Protein AF-A0AAI9ZBT0-F1 (afdb_monomer)

Mean predicted aligned error: 19.21 Å

Structure (mmCIF, N/CA/C/O backbone):
data_AF-A0AAI9ZBT0-F1
#
_entry.id   AF-A0AAI9ZBT0-F1
#
loop_
_atom_site.group_PDB
_atom_site.id
_atom_site.type_symbol
_atom_site.label_atom_id
_atom_site.label_alt_id
_atom_site.label_comp_id
_atom_site.label_asym_id
_atom_site.label_entity_id
_atom_site.label_seq_id
_atom_site.pdbx_PDB_ins_code
_atom_site.Cartn_x
_atom_site.Cartn_y
_atom_site.Cartn_z
_atom_site.occupancy
_atom_site.B_iso_or_equiv
_atom_site.auth_seq_id
_atom_site.auth_comp_id
_atom_site.auth_as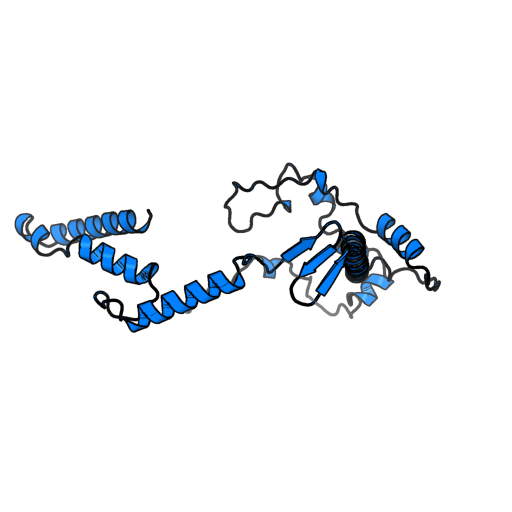ym_id
_atom_site.auth_atom_id
_atom_site.pdbx_PDB_model_num
ATOM 1 N N . MET A 1 1 ? -0.061 -2.145 30.032 1.00 55.03 1 MET A N 1
ATOM 2 C CA . MET A 1 1 ? 0.556 -2.464 31.346 1.00 55.03 1 MET A CA 1
ATOM 3 C C . MET A 1 1 ? 1.847 -1.680 31.653 1.00 55.03 1 MET A C 1
ATOM 5 O O . MET A 1 1 ? 2.414 -1.875 32.716 1.00 55.03 1 MET A O 1
ATOM 9 N N . LEU A 1 2 ? 2.314 -0.754 30.799 1.00 74.19 2 LEU A N 1
ATOM 10 C CA . LEU A 1 2 ? 3.629 -0.105 30.971 1.00 74.19 2 LEU A CA 1
ATOM 11 C C . LEU A 1 2 ? 3.653 1.030 32.022 1.00 74.19 2 LEU A C 1
ATOM 13 O O . LEU A 1 2 ? 4.670 1.270 32.667 1.00 74.19 2 LEU A O 1
ATOM 17 N N . VAL A 1 3 ? 2.521 1.715 32.219 1.00 73.88 3 VAL A N 1
ATOM 18 C CA . VAL A 1 3 ? 2.426 2.907 33.085 1.00 73.88 3 VAL A CA 1
ATOM 19 C C . VAL A 1 3 ? 2.542 2.552 34.571 1.00 73.88 3 VAL A C 1
ATOM 21 O O . VAL A 1 3 ? 3.270 3.215 35.299 1.00 73.88 3 VAL A O 1
ATOM 24 N N . VAL A 1 4 ? 1.885 1.476 35.015 1.00 78.12 4 VAL A N 1
ATOM 25 C CA . VAL A 1 4 ? 1.916 1.032 36.422 1.00 78.12 4 VAL A CA 1
ATOM 26 C C . VAL A 1 4 ? 3.323 0.592 36.828 1.00 78.12 4 VAL A C 1
ATOM 28 O O . VAL A 1 4 ? 3.804 0.973 37.891 1.00 78.12 4 VAL A O 1
ATOM 31 N N . TYR A 1 5 ? 4.009 -0.149 35.952 1.00 81.50 5 TYR A N 1
ATOM 32 C CA . TYR A 1 5 ? 5.383 -0.587 36.190 1.00 81.50 5 TYR A CA 1
ATOM 33 C C . TYR A 1 5 ? 6.348 0.600 36.306 1.00 81.50 5 TYR A C 1
ATOM 35 O O . TYR A 1 5 ? 7.118 0.678 37.259 1.00 81.50 5 TYR A O 1
ATOM 43 N N . LYS A 1 6 ? 6.252 1.570 35.386 1.00 81.31 6 LYS A N 1
ATOM 44 C CA . LYS A 1 6 ? 7.082 2.783 35.411 1.00 81.31 6 LYS A CA 1
ATOM 45 C C . LYS A 1 6 ? 6.843 3.633 36.662 1.00 81.31 6 LYS A C 1
ATOM 47 O O . LYS A 1 6 ? 7.775 4.206 37.209 1.00 81.31 6 LYS A O 1
ATOM 52 N N . VAL A 1 7 ? 5.599 3.705 37.129 1.00 82.50 7 VAL A N 1
ATOM 53 C CA . VAL A 1 7 ? 5.245 4.415 38.365 1.00 82.50 7 VAL A CA 1
ATOM 54 C C . VAL A 1 7 ? 5.822 3.718 39.598 1.00 82.50 7 VAL A C 1
ATOM 56 O O . VAL A 1 7 ? 6.346 4.382 40.490 1.00 82.50 7 VAL A O 1
ATOM 59 N N . TYR A 1 8 ? 5.761 2.387 39.640 1.00 82.38 8 TYR A N 1
ATOM 60 C CA . TYR A 1 8 ? 6.318 1.604 40.739 1.00 82.38 8 TYR A CA 1
ATOM 61 C C . TYR A 1 8 ? 7.833 1.801 40.874 1.00 82.38 8 TYR A C 1
ATOM 63 O O . TYR A 1 8 ? 8.312 2.116 41.963 1.00 82.38 8 TYR A O 1
ATOM 71 N N . THR A 1 9 ? 8.578 1.680 39.772 1.00 84.56 9 THR A N 1
ATOM 72 C CA . THR A 1 9 ? 10.040 1.850 39.783 1.00 84.56 9 THR A CA 1
ATOM 73 C C . THR A 1 9 ? 10.446 3.274 40.145 1.00 84.56 9 THR A C 1
ATOM 75 O O . THR A 1 9 ? 11.385 3.473 40.912 1.00 84.56 9 THR A O 1
ATOM 78 N N . GLN A 1 10 ? 9.706 4.272 39.662 1.00 82.12 10 GLN A N 1
ATOM 79 C CA . GLN A 1 10 ? 9.992 5.668 39.970 1.00 82.12 10 GLN A CA 1
ATOM 80 C C . GLN A 1 10 ? 9.720 6.007 41.444 1.00 82.12 10 GLN A C 1
ATOM 82 O O . GLN A 1 10 ? 10.532 6.681 42.070 1.00 82.12 10 GLN A O 1
ATOM 87 N N . ARG A 1 11 ? 8.657 5.452 42.043 1.00 82.44 11 ARG A N 1
ATOM 88 C CA . ARG A 1 11 ? 8.419 5.577 43.490 1.00 82.44 11 ARG A CA 1
ATOM 89 C C . ARG A 1 11 ? 9.522 4.905 44.305 1.00 82.44 11 ARG A C 1
ATOM 91 O O . ARG A 1 11 ? 9.951 5.471 45.300 1.00 82.44 11 ARG A O 1
ATOM 98 N N . GLN A 1 12 ? 9.989 3.721 43.902 1.00 82.00 12 GLN A N 1
ATOM 99 C CA . GLN A 1 12 ? 11.098 3.055 44.597 1.00 82.00 12 GLN A CA 1
ATOM 100 C C . GLN A 1 12 ? 12.380 3.892 44.574 1.00 82.00 12 GLN A C 1
ATOM 102 O O . GLN A 1 12 ? 13.077 3.965 45.583 1.00 82.00 12 GLN A O 1
ATOM 107 N N . TYR A 1 13 ? 12.661 4.555 43.453 1.00 83.44 13 TYR A N 1
ATOM 108 C CA . TYR A 1 13 ? 13.777 5.489 43.349 1.00 83.44 13 TYR A CA 1
ATOM 109 C C . TYR A 1 13 ? 13.608 6.696 44.284 1.00 83.44 13 TYR A C 1
ATOM 111 O O . TYR A 1 13 ? 14.545 7.058 44.993 1.00 83.44 13 TYR A O 1
ATOM 119 N N . ASP A 1 14 ? 12.411 7.283 44.331 1.00 79.38 14 ASP A N 1
ATOM 120 C CA . ASP A 1 14 ? 12.116 8.436 45.187 1.00 79.38 14 ASP A CA 1
ATOM 121 C C . ASP A 1 14 ? 12.218 8.075 46.686 1.00 79.38 14 ASP A C 1
ATOM 123 O O . ASP A 1 14 ? 12.833 8.820 47.449 1.00 79.38 14 ASP A O 1
ATOM 127 N N . VAL A 1 15 ? 11.724 6.894 47.088 1.00 79.00 15 VAL A N 1
ATOM 128 C CA . VAL A 1 15 ? 11.875 6.336 48.449 1.00 79.00 15 VAL A CA 1
ATOM 129 C C . VAL A 1 15 ? 13.348 6.147 48.806 1.00 79.00 15 VAL A C 1
ATOM 131 O O . VAL A 1 15 ? 13.796 6.618 49.850 1.00 79.00 15 VAL A O 1
ATOM 134 N N . ALA A 1 16 ? 14.125 5.508 47.926 1.00 80.00 16 ALA A N 1
ATOM 135 C CA . ALA A 1 16 ? 15.549 5.274 48.152 1.00 80.00 16 ALA A CA 1
ATOM 136 C C . ALA A 1 16 ? 16.342 6.587 48.272 1.00 80.00 16 ALA A C 1
ATOM 138 O O . ALA A 1 16 ? 17.254 6.697 49.090 1.00 80.00 16 ALA A O 1
ATOM 139 N N . ARG A 1 17 ? 15.973 7.608 47.489 1.00 78.75 17 ARG A N 1
ATOM 140 C CA . ARG A 1 17 ? 16.588 8.939 47.548 1.00 78.75 17 ARG A CA 1
ATOM 141 C C . ARG A 1 17 ? 16.252 9.670 48.847 1.00 78.75 17 ARG A C 1
ATOM 143 O O . ARG A 1 17 ? 17.116 10.354 49.384 1.00 78.75 17 ARG A O 1
ATOM 150 N N . GLN A 1 18 ? 15.022 9.535 49.339 1.00 71.88 18 GLN A N 1
ATOM 151 C CA . GLN A 1 18 ? 14.553 10.225 50.540 1.00 71.88 18 GLN A CA 1
ATOM 152 C C . GLN A 1 18 ? 15.096 9.586 51.824 1.00 71.88 18 GLN A C 1
ATOM 154 O O . GLN A 1 18 ? 15.544 10.313 52.713 1.00 71.88 18 GLN A O 1
ATOM 159 N N . ALA A 1 19 ? 15.175 8.253 51.868 1.00 69.88 19 ALA A N 1
ATOM 160 C CA . ALA A 1 19 ? 15.830 7.499 52.940 1.00 69.88 19 ALA A CA 1
ATOM 161 C C . ALA A 1 19 ? 17.330 7.828 53.077 1.00 69.88 19 ALA A C 1
ATOM 163 O O . ALA A 1 19 ? 17.879 7.789 54.171 1.00 69.88 19 ALA A O 1
ATOM 164 N N . ALA A 1 20 ? 18.000 8.228 51.989 1.00 73.25 20 ALA A N 1
ATOM 165 C CA . ALA A 1 20 ? 19.392 8.685 52.044 1.00 73.25 20 ALA A CA 1
ATOM 166 C C . ALA A 1 20 ? 19.565 10.078 52.691 1.00 73.25 20 ALA A C 1
ATOM 168 O O . ALA A 1 20 ? 20.679 10.462 53.041 1.00 73.25 20 ALA A O 1
ATOM 169 N N . THR A 1 21 ? 18.482 10.848 52.835 1.00 70.44 21 THR A N 1
ATOM 170 C CA . THR A 1 21 ? 18.492 12.234 53.341 1.00 70.44 21 THR A CA 1
ATOM 171 C C . THR A 1 21 ? 17.758 12.429 54.669 1.00 70.44 21 THR A C 1
ATOM 173 O O . THR A 1 21 ? 17.861 13.504 55.257 1.00 70.44 21 THR A O 1
ATOM 176 N N . THR A 1 22 ? 16.986 11.454 55.150 1.00 64.81 22 THR A N 1
ATOM 177 C CA . THR A 1 22 ? 16.110 11.595 56.329 1.00 64.81 22 THR A CA 1
ATOM 178 C C . THR A 1 22 ? 16.044 10.283 57.114 1.00 64.81 22 THR A C 1
ATOM 180 O O . THR A 1 2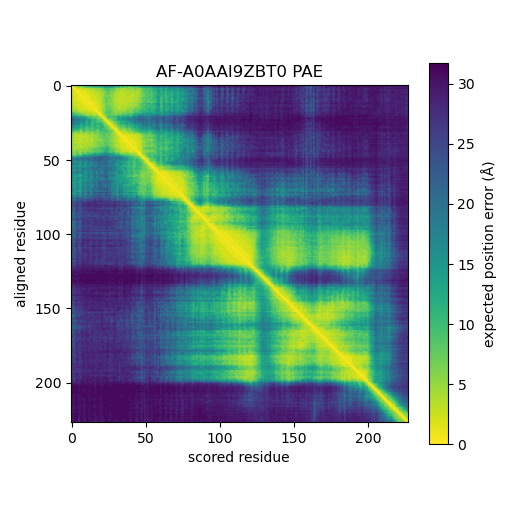2 ? 16.106 9.217 56.512 1.00 64.81 22 THR A O 1
ATOM 183 N N . ASP A 1 23 ? 15.924 10.369 58.446 1.00 62.50 23 ASP A N 1
ATOM 184 C CA . ASP A 1 23 ? 15.780 9.218 59.353 1.00 62.50 23 ASP A CA 1
ATOM 185 C C . ASP A 1 23 ? 14.576 8.337 58.962 1.00 62.50 23 ASP A C 1
ATOM 187 O O . ASP A 1 23 ? 13.505 8.854 58.619 1.00 62.50 23 ASP A O 1
ATOM 191 N N . GLU A 1 24 ? 14.771 7.013 58.985 1.00 57.62 24 GLU A N 1
ATOM 192 C CA . GLU A 1 24 ? 13.965 6.001 58.270 1.00 57.62 24 GLU A CA 1
ATOM 193 C C . GLU A 1 24 ? 12.457 6.072 58.571 1.00 57.62 24 GLU A C 1
ATOM 195 O O . GLU A 1 24 ? 11.638 5.749 57.712 1.00 57.62 24 GLU A O 1
ATOM 200 N N . GLY A 1 25 ? 12.073 6.545 59.761 1.00 56.06 25 GLY A N 1
ATOM 201 C CA . GLY A 1 25 ? 10.675 6.646 60.193 1.00 56.06 25 GLY A CA 1
ATOM 202 C C . GLY A 1 25 ? 9.886 7.832 59.624 1.00 56.06 25 GLY A C 1
ATOM 203 O O . GLY A 1 25 ? 8.662 7.784 59.627 1.00 56.06 25 GLY A O 1
ATOM 204 N N . ALA A 1 26 ? 10.550 8.882 59.126 1.00 53.72 26 ALA A N 1
ATOM 205 C CA . ALA A 1 26 ? 9.893 10.068 58.554 1.00 53.72 26 ALA A CA 1
ATOM 206 C C . ALA A 1 26 ? 9.936 10.101 57.014 1.00 53.72 26 ALA A C 1
ATOM 208 O O . ALA A 1 26 ? 9.364 10.996 56.387 1.00 53.72 26 ALA A O 1
ATOM 209 N N . ALA A 1 27 ? 10.632 9.142 56.396 1.00 55.47 27 ALA A N 1
ATOM 210 C CA . ALA A 1 27 ? 10.820 9.088 54.952 1.00 55.47 27 ALA A CA 1
ATOM 211 C C . ALA A 1 27 ? 9.542 8.673 54.203 1.00 55.47 27 ALA A C 1
ATOM 213 O O . ALA A 1 27 ? 9.295 9.193 53.118 1.00 55.47 27 ALA A O 1
ATOM 214 N N . ASP A 1 28 ? 8.713 7.800 54.783 1.00 55.78 28 ASP A N 1
ATOM 215 C CA . ASP A 1 28 ? 7.502 7.290 54.121 1.00 55.78 28 ASP A CA 1
ATOM 216 C C . ASP A 1 28 ? 6.336 8.296 54.114 1.00 55.78 28 ASP A C 1
ATOM 218 O O . ASP A 1 28 ? 5.575 8.344 53.145 1.00 55.78 28 ASP A O 1
ATOM 222 N N . ASP A 1 29 ? 6.232 9.159 55.130 1.00 59.38 29 ASP A N 1
ATOM 223 C CA . ASP A 1 29 ? 5.127 10.124 55.270 1.00 59.38 29 ASP A CA 1
ATOM 224 C C . ASP A 1 29 ? 5.248 11.335 54.326 1.00 59.38 29 ASP A C 1
ATOM 226 O O . ASP A 1 29 ? 4.262 12.016 54.039 1.00 59.38 29 ASP A O 1
ATOM 230 N N . GLY A 1 30 ? 6.452 11.610 53.813 1.00 61.66 30 GLY A N 1
ATOM 231 C CA . GLY A 1 30 ? 6.710 12.715 52.885 1.00 61.66 30 GLY A CA 1
ATOM 232 C C . GLY A 1 30 ? 6.487 12.374 51.408 1.00 61.66 30 GLY A C 1
ATOM 233 O O . GLY A 1 30 ? 6.596 13.263 50.560 1.00 61.66 30 GLY A O 1
ATOM 234 N N . ILE A 1 31 ? 6.218 11.106 51.078 1.00 65.75 31 ILE A N 1
ATOM 235 C CA . ILE A 1 31 ? 6.209 10.623 49.694 1.00 65.75 31 ILE A CA 1
ATOM 236 C C . ILE A 1 31 ? 4.787 10.612 49.137 1.00 65.75 31 ILE A C 1
ATOM 238 O O . ILE A 1 31 ? 3.857 10.039 49.704 1.00 65.75 31 ILE A O 1
ATOM 242 N N . GLU A 1 32 ? 4.631 11.229 47.966 1.00 70.06 32 GLU A N 1
ATOM 243 C CA . GLU A 1 32 ? 3.366 11.301 47.239 1.00 70.06 32 GLU A CA 1
ATOM 244 C C . GLU A 1 32 ? 2.794 9.889 46.994 1.00 70.06 32 GLU A C 1
ATOM 246 O O . GLU A 1 32 ? 3.510 8.952 46.619 1.00 70.06 32 GLU A O 1
ATOM 251 N N . SER A 1 33 ? 1.488 9.708 47.217 1.00 76.88 33 SER A N 1
ATOM 252 C CA . SER A 1 33 ? 0.875 8.382 47.104 1.00 76.88 33 SER A CA 1
ATOM 253 C C . SER A 1 33 ? 1.009 7.809 45.687 1.00 76.88 33 SER A C 1
ATOM 255 O O . SER A 1 33 ? 0.964 8.531 44.685 1.00 76.88 33 SER A O 1
ATOM 257 N N . LEU A 1 34 ? 1.108 6.476 45.589 1.00 76.12 34 LEU A N 1
ATOM 258 C CA . LEU A 1 34 ? 1.201 5.768 44.305 1.00 76.12 34 LEU A CA 1
ATOM 259 C C . LEU A 1 34 ? 0.061 6.172 43.353 1.00 76.12 34 LEU A C 1
ATOM 261 O O . LEU A 1 34 ? 0.272 6.327 42.152 1.00 76.12 34 LEU A O 1
ATOM 265 N N . PHE A 1 35 ? -1.135 6.394 43.904 1.00 76.06 35 PHE A N 1
ATOM 266 C CA . PHE A 1 35 ? -2.316 6.820 43.160 1.00 76.06 35 PHE A CA 1
ATOM 267 C C . PHE A 1 35 ? -2.107 8.155 42.434 1.00 76.06 35 PHE A C 1
ATOM 269 O O . PHE A 1 35 ? -2.469 8.281 41.265 1.00 76.06 35 PHE A O 1
ATOM 276 N N . VAL A 1 36 ? -1.474 9.132 43.085 1.00 77.00 36 VAL A N 1
ATOM 277 C CA . VAL A 1 36 ? -1.219 10.448 42.483 1.00 77.00 36 VAL A CA 1
ATOM 278 C C . VAL A 1 36 ? -0.206 10.340 41.341 1.00 77.00 36 VAL A C 1
ATOM 280 O O . VAL A 1 36 ? -0.397 10.926 40.274 1.00 77.00 36 VAL A O 1
ATOM 283 N N . TYR A 1 37 ? 0.823 9.509 41.508 1.00 79.00 37 TYR A N 1
ATOM 284 C CA . TYR A 1 37 ? 1.827 9.260 40.474 1.00 79.00 37 TYR A CA 1
ATOM 285 C C . TYR A 1 37 ? 1.233 8.566 39.235 1.00 79.00 37 TYR A C 1
ATOM 287 O O . TYR A 1 37 ? 1.530 8.961 38.102 1.00 79.00 37 TYR A O 1
ATOM 295 N N . VAL A 1 38 ? 0.363 7.566 39.441 1.00 80.00 38 VAL A N 1
ATOM 296 C CA . VAL A 1 38 ? -0.381 6.906 38.355 1.00 80.00 38 VAL A CA 1
ATOM 297 C C . VAL A 1 38 ? -1.286 7.910 37.650 1.00 80.00 38 VAL A C 1
ATOM 299 O O . VAL A 1 38 ? -1.233 8.002 36.425 1.00 80.00 38 VAL A O 1
ATOM 302 N N . ARG A 1 39 ? -2.066 8.700 38.400 1.00 76.12 39 ARG A N 1
ATOM 303 C CA . ARG A 1 39 ? -2.983 9.701 37.835 1.00 76.12 39 ARG A CA 1
ATOM 304 C C . ARG A 1 39 ? -2.237 10.705 36.956 1.00 76.12 39 ARG A C 1
ATOM 306 O O . ARG A 1 39 ? -2.625 10.899 35.808 1.00 76.12 39 ARG A O 1
ATOM 313 N N . ARG A 1 40 ? -1.107 11.239 37.430 1.00 74.81 40 ARG A N 1
ATOM 314 C CA . ARG A 1 40 ? -0.239 12.148 36.662 1.00 74.81 40 ARG A CA 1
ATOM 315 C C . ARG A 1 40 ? 0.295 11.514 35.376 1.00 74.81 40 ARG A C 1
ATOM 317 O O . ARG A 1 40 ? 0.328 12.166 34.335 1.00 74.81 40 ARG A O 1
ATOM 324 N N . MET A 1 41 ? 0.740 10.257 35.424 1.00 76.06 41 MET A N 1
ATOM 325 C CA . MET A 1 41 ? 1.277 9.577 34.238 1.00 76.06 41 MET A CA 1
ATOM 326 C C . MET A 1 41 ? 0.197 9.232 33.212 1.00 76.06 41 MET A C 1
ATOM 328 O O . MET A 1 41 ? 0.425 9.404 32.017 1.00 76.06 41 MET A O 1
ATOM 332 N N . VAL A 1 42 ? -0.977 8.784 33.661 1.00 74.81 42 VAL A N 1
ATOM 333 C CA . VAL A 1 42 ? -2.133 8.556 32.783 1.00 74.81 42 VAL A CA 1
ATOM 334 C C . VAL A 1 42 ? -2.546 9.871 32.128 1.00 74.81 42 VAL A C 1
ATOM 336 O O . VAL A 1 42 ? -2.720 9.911 30.915 1.00 74.81 42 VAL A O 1
ATOM 339 N N . GLN A 1 43 ? -2.588 10.966 32.889 1.00 68.94 43 GLN A N 1
ATOM 340 C CA . GLN A 1 43 ? -2.920 12.276 32.335 1.00 68.94 43 GLN A CA 1
ATOM 341 C C . GLN A 1 43 ? -1.904 12.762 31.297 1.00 68.94 43 GLN A C 1
ATOM 343 O O . GLN A 1 43 ? -2.283 13.268 30.247 1.00 68.94 43 GLN A O 1
ATOM 348 N N . ARG A 1 44 ? -0.607 12.559 31.557 1.00 68.12 44 ARG A N 1
ATOM 349 C CA . ARG A 1 44 ? 0.475 12.987 30.660 1.00 68.12 44 ARG A CA 1
ATOM 350 C C . ARG A 1 44 ? 0.555 12.184 29.363 1.00 68.12 44 ARG A C 1
ATOM 352 O O . ARG A 1 44 ? 0.947 12.740 28.342 1.00 68.12 44 ARG A O 1
ATOM 359 N N . PHE A 1 45 ? 0.285 10.881 29.416 1.00 67.12 45 PHE A N 1
ATOM 360 C CA . PHE A 1 45 ? 0.581 9.977 28.300 1.00 67.12 45 PHE A CA 1
ATOM 361 C C . PHE A 1 45 ? -0.651 9.347 27.650 1.00 67.12 45 PHE A C 1
ATOM 363 O O . PHE A 1 45 ? -0.544 8.886 26.518 1.00 67.12 45 PHE A O 1
ATOM 370 N N . MET A 1 46 ? -1.793 9.289 28.338 1.00 67.31 46 MET A N 1
ATOM 371 C CA . MET A 1 46 ? -2.987 8.585 27.852 1.00 67.31 46 MET A CA 1
ATOM 372 C C . MET A 1 46 ? -4.184 9.495 27.579 1.00 67.31 46 MET A C 1
ATOM 374 O O . MET A 1 46 ? -5.083 9.076 26.858 1.00 67.31 46 MET A O 1
ATOM 378 N N . THR A 1 47 ? -4.209 10.723 28.100 1.00 64.62 47 THR A N 1
ATOM 379 C CA . THR A 1 47 ? -5.292 11.685 27.837 1.00 64.62 47 THR A CA 1
ATOM 380 C C . THR A 1 47 ? -4.754 12.930 27.155 1.00 64.62 47 THR A C 1
ATOM 382 O O . THR A 1 47 ? -3.631 13.351 27.421 1.00 64.62 47 THR A O 1
ATOM 385 N N . ARG A 1 48 ? -5.560 13.555 26.296 1.00 64.00 48 ARG A N 1
ATOM 386 C CA . ARG A 1 48 ? -5.168 14.778 25.580 1.00 64.00 48 ARG A CA 1
ATOM 387 C C . ARG A 1 48 ? -5.478 16.057 26.370 1.00 64.00 48 ARG A C 1
ATOM 389 O O . ARG A 1 48 ? -5.373 17.143 25.811 1.00 64.00 48 ARG A O 1
ATOM 396 N N . THR A 1 49 ? -5.866 15.939 27.641 1.00 59.56 49 THR A N 1
ATOM 397 C CA . THR A 1 49 ? -6.254 17.059 28.505 1.00 59.56 49 THR A CA 1
ATOM 398 C C . THR A 1 49 ? -5.075 18.022 28.702 1.00 59.56 49 THR A C 1
ATOM 400 O O . THR A 1 49 ? -4.072 17.642 29.312 1.00 59.56 49 THR A O 1
ATOM 403 N N . PRO A 1 50 ? -5.148 19.271 28.207 1.00 55.75 50 PRO A N 1
ATOM 404 C CA . PRO A 1 50 ? -4.106 20.255 28.447 1.00 55.75 50 PRO A CA 1
ATOM 405 C C . PRO A 1 50 ? -4.308 20.852 29.845 1.00 55.75 50 PRO A C 1
ATOM 407 O O . PRO A 1 50 ? -5.226 21.636 30.069 1.00 55.75 50 PRO A O 1
ATOM 410 N N . GLY A 1 51 ? -3.467 20.482 30.811 1.00 60.78 51 GLY A N 1
ATOM 411 C CA . GLY A 1 51 ? -3.599 21.014 32.166 1.00 60.78 51 G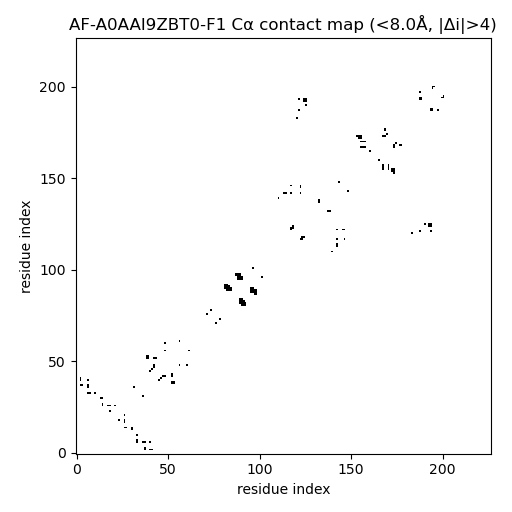LY A CA 1
ATOM 412 C C . GLY A 1 51 ? -2.504 20.596 33.142 1.00 60.78 51 GLY A C 1
ATOM 413 O O . GLY A 1 51 ? -1.646 19.767 32.841 1.00 60.78 51 GLY A O 1
ATOM 414 N N . ALA A 1 52 ? -2.542 21.209 34.329 1.00 60.50 52 ALA A N 1
ATOM 415 C CA . ALA A 1 52 ? -1.680 20.875 35.459 1.00 60.50 52 ALA A CA 1
ATOM 416 C C . ALA A 1 52 ? -1.839 19.390 35.866 1.00 60.50 52 ALA A C 1
ATOM 418 O O . ALA A 1 52 ? -2.893 18.813 35.610 1.00 60.50 52 ALA A O 1
ATOM 419 N N . PRO A 1 53 ? -0.863 18.779 36.570 1.00 57.22 53 PRO A N 1
ATOM 420 C CA . PRO A 1 53 ? -0.855 17.351 36.944 1.00 57.22 53 PRO A CA 1
ATOM 421 C C . PRO A 1 53 ? -2.054 16.831 37.760 1.00 57.22 53 PRO A C 1
ATOM 423 O O . PRO A 1 53 ? -2.087 15.651 38.091 1.00 57.22 53 PRO A O 1
ATOM 426 N N . GLN A 1 54 ? -2.966 17.722 38.153 1.00 56.84 54 GLN A N 1
ATOM 427 C CA . GLN A 1 54 ? -4.163 17.458 38.951 1.00 56.84 54 GLN A CA 1
ATOM 428 C C . GLN A 1 54 ? -5.440 17.978 38.268 1.00 56.84 54 GLN A C 1
ATOM 430 O O . GLN A 1 54 ? -6.497 18.016 38.892 1.00 56.84 54 GLN A O 1
ATOM 435 N N . ALA A 1 55 ? -5.358 18.434 37.013 1.00 63.88 55 ALA A N 1
ATOM 436 C CA . ALA A 1 55 ? -6.514 18.944 36.292 1.00 63.88 55 ALA A CA 1
ATOM 437 C C . ALA A 1 55 ? -7.505 17.801 36.051 1.00 63.88 55 ALA A C 1
ATOM 439 O O . ALA A 1 55 ? -7.145 16.735 35.548 1.00 63.88 55 ALA A O 1
ATOM 440 N N . GLU A 1 56 ? -8.752 18.007 36.452 1.00 62.81 56 GLU A N 1
ATOM 441 C CA . GLU A 1 56 ? -9.830 17.080 36.136 1.00 62.81 56 GLU A CA 1
ATOM 442 C C . GLU A 1 56 ? -10.269 17.303 34.688 1.00 62.81 56 GLU A C 1
ATOM 444 O O . GLU A 1 56 ? -10.271 18.452 34.236 1.00 62.81 56 GLU A O 1
ATOM 449 N N . PRO A 1 57 ? -10.597 16.232 33.940 1.00 63.91 57 PRO A N 1
ATOM 450 C CA . PRO A 1 57 ? -11.093 16.383 32.581 1.00 63.91 57 PRO A CA 1
ATOM 451 C C . PRO A 1 57 ? -12.319 17.285 32.620 1.00 63.91 57 PRO A C 1
ATOM 453 O O . PRO A 1 57 ? -13.268 17.040 33.373 1.00 63.91 57 PRO A O 1
ATOM 456 N N . THR A 1 58 ? -12.291 18.357 31.835 1.00 74.00 58 THR A N 1
ATOM 457 C CA . THR A 1 58 ? -13.444 19.242 31.784 1.00 74.00 58 THR A CA 1
ATOM 458 C C . THR A 1 58 ? -14.575 18.527 31.042 1.00 74.00 58 THR A C 1
ATOM 460 O O . THR A 1 58 ? -14.320 17.714 30.147 1.00 74.00 58 THR A O 1
ATOM 463 N N . PRO A 1 59 ? -15.847 18.837 31.337 1.00 73.69 59 PRO A N 1
ATOM 464 C CA . PRO A 1 59 ? -16.962 18.332 30.538 1.00 73.69 59 PRO A CA 1
ATOM 465 C C . PRO A 1 59 ? -16.802 18.635 29.038 1.00 73.69 59 PRO A C 1
ATOM 467 O O . PRO A 1 59 ? -17.258 17.862 28.200 1.00 73.69 59 PRO A O 1
ATOM 470 N N . MET A 1 60 ? -16.110 19.727 28.692 1.00 81.00 60 MET A N 1
ATOM 471 C CA . MET A 1 60 ? -15.785 20.073 27.308 1.00 81.00 60 MET A CA 1
ATOM 472 C C . MET A 1 60 ? -14.782 19.110 26.674 1.00 81.00 60 MET A C 1
ATOM 474 O O . MET A 1 60 ? -14.982 18.728 25.523 1.00 81.00 60 MET A O 1
ATOM 478 N N . ASP A 1 61 ? -13.757 18.673 27.409 1.00 75.06 61 ASP A N 1
ATOM 479 C CA . ASP A 1 61 ? -12.806 17.668 26.918 1.00 75.06 61 ASP A CA 1
ATOM 480 C C . ASP A 1 61 ? -13.532 16.359 26.602 1.00 75.06 61 ASP A C 1
ATOM 482 O O . ASP A 1 61 ? -13.374 15.809 25.514 1.00 75.06 61 ASP A O 1
ATOM 486 N N . TR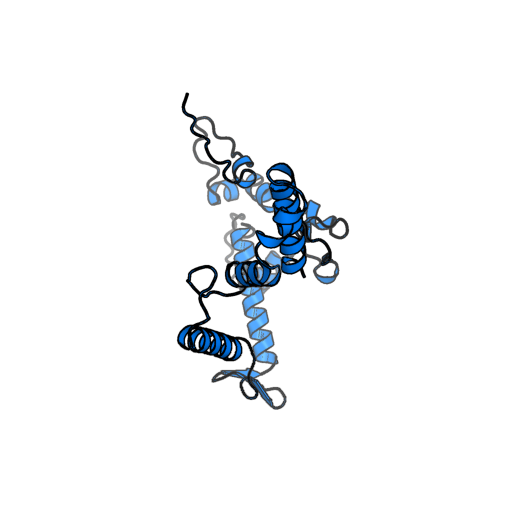P A 1 62 ? -14.430 15.925 27.493 1.00 77.31 62 TRP A N 1
ATOM 487 C CA . TRP A 1 62 ? -15.245 14.731 27.270 1.00 77.31 62 TRP A CA 1
ATOM 488 C C . TRP A 1 62 ? -16.157 14.863 26.039 1.00 77.31 62 TRP A C 1
ATOM 490 O O . TRP A 1 62 ? -16.243 13.941 25.226 1.00 77.31 62 TRP A O 1
ATOM 500 N N . ILE A 1 63 ? -16.803 16.020 25.846 1.00 83.88 63 ILE A N 1
ATOM 501 C CA . ILE A 1 63 ? -17.636 16.285 24.659 1.00 83.88 63 ILE A CA 1
ATOM 502 C C . ILE A 1 63 ? -16.794 16.236 23.374 1.00 83.88 63 ILE A C 1
ATOM 504 O O . ILE A 1 63 ? -17.221 15.647 22.377 1.00 83.88 63 ILE A O 1
ATOM 508 N N . LEU A 1 64 ? -15.601 16.836 23.377 1.00 82.25 64 LEU A N 1
ATOM 509 C CA . LEU A 1 64 ? -14.713 16.873 22.212 1.00 82.25 64 LEU A CA 1
ATOM 510 C C . LEU A 1 64 ? -14.144 15.490 21.874 1.00 82.25 64 LEU A C 1
ATOM 512 O O . LEU A 1 64 ? -14.117 15.111 20.698 1.00 82.25 64 LEU A O 1
ATOM 516 N N . GLU A 1 65 ? -13.739 14.719 22.881 1.00 80.19 65 GLU A N 1
ATOM 517 C CA . GLU A 1 65 ? -13.275 13.340 22.716 1.00 80.19 65 GLU A CA 1
ATOM 518 C C . GLU A 1 65 ? -14.394 12.447 22.173 1.00 80.19 65 GLU A C 1
ATOM 520 O O . GLU A 1 65 ? -14.202 11.762 21.167 1.00 80.19 65 GLU A O 1
ATOM 525 N N . THR A 1 66 ? -15.597 12.538 22.748 1.00 84.06 66 THR A N 1
ATOM 526 C CA . THR A 1 66 ? -16.762 11.755 22.305 1.00 84.06 66 THR A CA 1
ATOM 527 C C . THR A 1 66 ? -17.165 12.111 20.872 1.00 84.06 66 THR A C 1
ATOM 529 O O . THR A 1 66 ? -17.449 11.221 20.069 1.00 84.06 66 THR A O 1
ATOM 532 N N . ARG A 1 67 ? -17.128 13.399 20.499 1.00 87.62 67 ARG A N 1
ATOM 533 C CA . ARG A 1 67 ? -17.389 13.845 19.119 1.00 87.62 67 ARG A CA 1
ATOM 534 C C . ARG A 1 67 ? -16.357 13.290 18.142 1.00 87.62 67 ARG A C 1
ATOM 536 O O . ARG A 1 67 ? -16.724 12.824 17.065 1.00 87.62 67 ARG A O 1
ATOM 543 N N . THR A 1 68 ? -15.077 13.357 18.499 1.00 85.38 68 THR A N 1
ATOM 544 C CA . THR A 1 68 ? -13.983 12.888 17.637 1.00 85.38 68 THR A CA 1
ATOM 545 C C . THR A 1 68 ? -14.056 11.376 17.450 1.00 85.38 68 THR A C 1
ATOM 547 O O . THR A 1 68 ? -13.926 10.884 16.331 1.00 85.38 68 THR A O 1
ATOM 550 N N . TYR A 1 69 ? -14.348 10.645 18.526 1.00 85.00 69 TYR A N 1
ATOM 551 C CA . TYR A 1 69 ? -14.551 9.203 18.491 1.00 85.00 69 TYR A CA 1
ATOM 552 C C . TYR A 1 69 ? -15.772 8.810 17.647 1.00 85.00 69 TYR A C 1
ATOM 554 O O . TYR A 1 69 ? -15.667 7.948 16.776 1.00 85.00 69 TYR A O 1
ATOM 562 N N . GLY A 1 70 ? -16.908 9.493 17.821 1.00 85.19 70 GLY A N 1
ATOM 563 C CA . GLY A 1 70 ? -18.104 9.267 17.005 1.00 85.19 70 GLY A CA 1
ATOM 564 C C . GLY A 1 70 ? -17.863 9.536 15.518 1.00 85.19 70 GLY A C 1
ATOM 565 O O . GLY A 1 70 ? -18.287 8.758 14.668 1.00 85.19 70 GLY A O 1
ATOM 566 N N . MET A 1 71 ? -17.108 10.588 15.197 1.00 83.69 71 MET A N 1
ATOM 567 C CA . MET A 1 71 ? -16.710 10.900 13.824 1.00 83.69 71 MET A CA 1
ATOM 568 C C . MET A 1 71 ? -15.778 9.829 13.237 1.00 83.69 71 MET A C 1
ATOM 570 O O . MET A 1 71 ? -15.941 9.434 12.086 1.00 83.69 71 MET A O 1
ATOM 574 N N . HIS A 1 72 ? -14.831 9.319 14.027 1.00 82.19 72 HIS A N 1
ATOM 575 C CA . HIS A 1 72 ? -13.959 8.220 13.613 1.00 82.19 72 HIS A CA 1
ATOM 576 C C . HIS A 1 72 ? -14.758 6.946 13.312 1.00 82.19 72 HIS A C 1
ATOM 578 O O . HIS A 1 72 ? -14.529 6.314 12.285 1.00 82.19 72 HIS A O 1
ATOM 584 N N . ILE A 1 73 ? -15.731 6.596 14.160 1.00 80.12 73 ILE A N 1
ATOM 585 C CA . ILE A 1 73 ? -16.646 5.474 13.906 1.00 80.12 73 ILE A CA 1
ATOM 586 C C . ILE A 1 73 ? -17.435 5.710 12.616 1.00 80.12 73 ILE A C 1
ATOM 588 O O . ILE A 1 73 ? -17.505 4.819 11.780 1.00 80.12 73 ILE A O 1
ATOM 592 N N . GLN A 1 74 ? -17.994 6.904 12.416 1.00 74.38 74 GLN A N 1
ATOM 593 C CA . GLN A 1 74 ? -18.793 7.198 11.226 1.00 74.38 74 GLN A CA 1
ATOM 594 C C . GLN A 1 74 ? -17.995 7.067 9.919 1.00 74.38 74 GLN A C 1
ATOM 596 O O . GLN A 1 74 ? -18.557 6.660 8.903 1.00 74.38 74 GLN A O 1
ATOM 601 N N . TYR A 1 75 ? -16.708 7.428 9.924 1.00 74.12 75 TYR A N 1
ATOM 602 C CA . TYR A 1 75 ? -15.868 7.349 8.727 1.00 74.12 75 TYR A CA 1
ATOM 603 C C . TYR A 1 75 ? -15.235 5.976 8.501 1.00 74.12 75 TYR A C 1
ATOM 605 O O . TYR A 1 75 ? -15.091 5.579 7.347 1.00 74.12 75 TYR A O 1
ATOM 613 N N . ASN A 1 76 ? -14.860 5.265 9.567 1.00 71.94 76 ASN A N 1
ATOM 614 C CA . ASN A 1 76 ? -14.083 4.027 9.456 1.00 71.94 76 ASN A CA 1
ATOM 615 C C . ASN A 1 76 ? -14.909 2.756 9.653 1.00 71.94 76 ASN A C 1
ATOM 617 O O . ASN A 1 76 ? -14.488 1.691 9.207 1.00 71.94 76 ASN A O 1
ATOM 621 N N . THR A 1 77 ? -16.075 2.838 10.292 1.00 74.06 77 THR A N 1
ATOM 622 C CA . THR A 1 77 ? -16.971 1.690 10.406 1.00 74.06 77 THR A CA 1
ATOM 623 C C . THR A 1 77 ? -17.904 1.680 9.197 1.00 74.06 77 THR A C 1
ATOM 625 O O . THR A 1 77 ? -18.679 2.626 9.030 1.00 74.06 77 THR A O 1
ATOM 628 N N . PRO A 1 78 ? -17.875 0.638 8.345 1.00 61.56 78 PRO A N 1
ATOM 629 C CA . PRO A 1 78 ? -18.875 0.488 7.298 1.00 61.56 78 PRO A CA 1
ATOM 630 C C . PRO A 1 78 ? -20.246 0.335 7.967 1.00 61.56 78 PRO A C 1
ATOM 632 O O . PRO A 1 78 ? -20.526 -0.671 8.615 1.00 61.56 78 PRO A O 1
ATOM 635 N N . ALA A 1 79 ? -21.075 1.375 7.878 1.00 60.44 79 ALA A N 1
ATOM 636 C CA . ALA A 1 79 ? -22.435 1.339 8.394 1.00 60.44 79 ALA A CA 1
ATOM 637 C C . ALA A 1 79 ? -23.306 0.420 7.525 1.00 60.44 79 ALA A C 1
ATOM 639 O O . ALA A 1 79 ? -23.155 0.373 6.299 1.00 60.44 79 ALA A O 1
ATOM 640 N N . ASP A 1 80 ? -24.231 -0.283 8.171 1.00 50.34 80 ASP A N 1
ATOM 641 C CA . ASP A 1 80 ? -25.232 -1.110 7.505 1.00 50.34 80 ASP A CA 1
ATOM 642 C C . ASP A 1 80 ? -26.037 -0.254 6.500 1.00 50.34 80 ASP A C 1
ATOM 644 O O . ASP A 1 80 ? -26.487 0.846 6.831 1.00 50.34 80 ASP A O 1
ATOM 648 N N . GLY A 1 81 ? -26.135 -0.707 5.244 1.00 63.84 81 GLY A N 1
ATOM 649 C CA . GLY A 1 81 ? -26.777 0.026 4.138 1.00 63.84 81 GLY A CA 1
ATOM 650 C C . GLY A 1 81 ? -25.869 0.902 3.254 1.00 63.84 81 GLY A C 1
ATOM 651 O O . GLY A 1 81 ? -26.367 1.564 2.343 1.00 63.84 81 GLY A O 1
ATOM 652 N N . VAL A 1 82 ? -24.548 0.928 3.473 1.00 68.38 82 VAL A N 1
ATOM 653 C CA . VAL A 1 82 ? -23.605 1.646 2.583 1.00 68.38 82 VAL A CA 1
ATOM 654 C C . VAL A 1 82 ? -23.239 0.828 1.339 1.00 68.38 82 VAL A C 1
ATOM 656 O O . VAL A 1 82 ? -23.021 1.404 0.268 1.00 68.38 82 VAL A O 1
ATOM 659 N N . ILE A 1 83 ? -23.173 -0.495 1.492 1.00 75.25 83 ILE A N 1
ATOM 660 C CA . ILE A 1 83 ? -22.951 -1.460 0.416 1.00 75.25 83 ILE A CA 1
ATOM 661 C C . ILE A 1 83 ? -24.195 -2.342 0.368 1.00 75.25 83 ILE A C 1
ATOM 663 O O . ILE A 1 83 ? -24.404 -3.151 1.267 1.00 75.25 83 ILE A O 1
ATOM 667 N N . ASP A 1 84 ? -25.029 -2.158 -0.650 1.00 82.38 84 ASP A N 1
ATOM 668 C CA . ASP A 1 84 ? -26.163 -3.044 -0.910 1.00 82.38 84 ASP A CA 1
ATOM 669 C C . ASP A 1 84 ? -25.803 -3.981 -2.066 1.00 82.38 84 ASP A C 1
ATOM 671 O O . ASP A 1 84 ? -25.410 -3.537 -3.152 1.00 82.38 84 ASP A O 1
ATOM 675 N N . TRP A 1 85 ? -25.880 -5.281 -1.784 1.00 85.12 85 TRP A N 1
ATOM 676 C CA . TRP A 1 85 ? -25.538 -6.362 -2.695 1.00 85.12 85 TRP A CA 1
ATOM 677 C C . TRP A 1 85 ? -26.820 -7.094 -3.079 1.00 85.12 85 TRP A C 1
ATOM 679 O O . TRP A 1 85 ? -27.395 -7.841 -2.289 1.00 85.12 85 TRP A O 1
ATOM 689 N N . VAL A 1 86 ? -27.228 -6.943 -4.338 1.00 83.31 86 VAL A N 1
ATOM 690 C CA . VAL A 1 86 ? -28.385 -7.647 -4.898 1.00 83.31 86 VAL A CA 1
ATOM 691 C C . VAL A 1 86 ? -27.934 -8.503 -6.078 1.00 83.31 86 VAL A C 1
ATOM 693 O O . VAL A 1 86 ? -27.744 -8.010 -7.192 1.00 83.31 86 VAL A O 1
ATOM 696 N N . GLY A 1 87 ? -27.774 -9.807 -5.841 1.00 86.69 87 GLY A N 1
ATOM 697 C CA . GLY A 1 87 ? -27.368 -10.771 -6.868 1.00 86.69 87 GLY A CA 1
ATOM 698 C C . GLY A 1 87 ? -25.958 -10.499 -7.397 1.00 86.69 87 GLY A C 1
ATOM 699 O O . GLY A 1 87 ? -24.990 -10.763 -6.702 1.00 86.69 87 GLY A O 1
ATOM 700 N N . ASP A 1 88 ? -25.849 -9.979 -8.618 1.00 86.69 88 ASP A N 1
ATOM 701 C CA . ASP A 1 88 ? -24.579 -9.606 -9.270 1.00 86.69 88 ASP A CA 1
ATOM 702 C C . ASP A 1 88 ? -24.295 -8.089 -9.204 1.00 86.69 88 ASP A C 1
ATOM 704 O O . ASP A 1 88 ? -23.265 -7.595 -9.654 1.00 86.69 88 ASP A O 1
ATOM 708 N N . ARG A 1 89 ? -25.218 -7.300 -8.645 1.00 86.44 89 ARG A N 1
ATOM 709 C CA . ARG A 1 89 ? -25.087 -5.842 -8.584 1.00 86.44 89 ARG A CA 1
ATOM 710 C C . ARG A 1 89 ? -24.662 -5.402 -7.196 1.00 86.44 89 ARG A C 1
ATOM 712 O O . ARG A 1 89 ? -25.362 -5.657 -6.217 1.00 86.44 89 ARG A O 1
ATOM 719 N N . ILE A 1 90 ? -23.556 -4.672 -7.151 1.00 87.25 90 ILE A N 1
ATOM 720 C CA . ILE A 1 90 ? -23.050 -4.004 -5.960 1.00 87.25 90 ILE A CA 1
ATOM 721 C C . ILE A 1 90 ? -23.400 -2.525 -6.090 1.00 87.25 90 ILE A C 1
ATOM 723 O O . ILE A 1 90 ? -23.113 -1.870 -7.097 1.00 87.25 90 ILE A O 1
ATOM 727 N N . SER A 1 91 ? -24.053 -1.986 -5.069 1.00 84.56 91 SER A N 1
ATOM 728 C CA . SER A 1 91 ? -24.346 -0.565 -4.975 1.00 84.56 91 SER A CA 1
ATOM 729 C C . SER A 1 91 ? -23.612 0.043 -3.792 1.00 84.56 91 SER A C 1
ATOM 731 O O . SER A 1 91 ? -23.758 -0.391 -2.655 1.00 84.56 91 SER A O 1
ATOM 733 N N . TYR A 1 92 ? -22.796 1.054 -4.082 1.00 82.75 92 TYR A N 1
ATOM 734 C CA . TYR A 1 92 ? -22.085 1.844 -3.089 1.00 82.75 92 TYR A CA 1
ATOM 735 C C . TYR A 1 92 ? -22.450 3.314 -3.270 1.00 82.75 92 TYR A C 1
ATOM 737 O O . TYR A 1 92 ? -22.135 3.945 -4.286 1.00 82.75 92 TYR A O 1
ATOM 745 N N . ARG A 1 93 ? -23.128 3.888 -2.271 1.00 79.06 93 ARG A N 1
ATOM 746 C CA . ARG A 1 93 ? -23.649 5.267 -2.312 1.00 79.06 93 ARG A CA 1
ATOM 747 C C . ARG A 1 93 ? -24.515 5.527 -3.559 1.00 79.06 93 ARG A C 1
ATOM 749 O O . ARG A 1 93 ? -25.658 5.094 -3.629 1.00 79.06 93 ARG A O 1
ATOM 756 N N . ARG A 1 94 ? -23.992 6.283 -4.534 1.00 78.81 94 ARG A N 1
ATOM 757 C CA . ARG A 1 94 ? -24.675 6.649 -5.791 1.00 78.81 94 ARG A CA 1
ATOM 758 C C . ARG A 1 94 ? -24.199 5.831 -6.992 1.00 78.81 94 ARG A C 1
ATOM 760 O O . ARG A 1 94 ? -24.732 6.020 -8.082 1.00 78.81 94 ARG A O 1
ATOM 767 N N . VAL A 1 95 ? -23.202 4.969 -6.811 1.00 83.38 95 VAL A N 1
ATOM 768 C CA . VAL A 1 95 ? -22.611 4.165 -7.881 1.00 83.38 95 VAL A CA 1
ATOM 769 C C . VAL A 1 95 ? -23.171 2.751 -7.783 1.00 83.38 95 VAL A C 1
ATOM 771 O O . VAL A 1 95 ? -23.219 2.170 -6.701 1.00 83.38 95 VAL A O 1
ATOM 774 N N . ARG A 1 96 ? -23.624 2.212 -8.913 1.00 84.56 96 ARG A N 1
ATOM 775 C CA . ARG A 1 96 ? -24.058 0.820 -9.044 1.00 84.56 96 ARG A CA 1
ATOM 776 C C . ARG A 1 96 ? -23.251 0.188 -10.160 1.00 84.56 96 ARG A C 1
ATOM 778 O O . ARG A 1 96 ? -23.211 0.757 -11.248 1.00 84.56 96 ARG A O 1
ATOM 785 N N . PHE A 1 97 ? -22.644 -0.953 -9.891 1.00 87.50 97 PHE A N 1
ATOM 786 C CA . PHE A 1 97 ? -21.855 -1.700 -10.863 1.00 87.50 97 PHE A CA 1
ATOM 787 C C . PHE A 1 97 ? -22.104 -3.198 -10.691 1.00 87.50 97 PHE A C 1
ATOM 789 O O . PHE A 1 97 ? -22.560 -3.645 -9.635 1.00 87.50 97 PHE A O 1
ATOM 796 N N . THR A 1 98 ? -21.866 -3.968 -11.747 1.00 92.06 98 THR A N 1
ATOM 797 C CA . THR A 1 98 ? -21.852 -5.436 -11.669 1.00 92.06 98 THR A CA 1
ATOM 798 C C . THR A 1 98 ? -20.492 -5.949 -11.204 1.00 92.06 98 THR A C 1
ATOM 800 O O . THR A 1 98 ? -19.507 -5.207 -11.243 1.00 92.06 98 THR A O 1
ATOM 803 N N . MET A 1 99 ? -20.411 -7.213 -10.784 1.00 87.31 99 MET A N 1
ATOM 804 C CA . MET A 1 99 ? -19.128 -7.817 -10.411 1.00 87.31 99 MET A CA 1
ATOM 805 C C . MET A 1 99 ? -18.146 -7.857 -11.592 1.00 87.31 99 MET A C 1
ATOM 807 O O . MET A 1 99 ? -16.956 -7.588 -11.414 1.00 87.31 99 MET A O 1
ATOM 811 N N . ASP A 1 100 ? -18.653 -8.093 -12.805 1.00 91.19 100 ASP A N 1
ATOM 812 C CA . ASP A 1 100 ? -17.858 -8.038 -14.038 1.00 91.19 100 ASP A CA 1
ATOM 813 C C . ASP A 1 100 ? -17.287 -6.633 -14.268 1.00 91.19 100 ASP A C 1
ATOM 815 O O . ASP A 1 100 ? -16.090 -6.473 -14.474 1.00 91.19 100 ASP A O 1
ATOM 819 N N . GLN A 1 101 ? -18.111 -5.589 -14.121 1.00 90.56 101 GLN A N 1
ATOM 820 C CA . GLN A 1 101 ? -17.665 -4.199 -14.277 1.00 90.56 101 GLN A CA 1
ATOM 821 C C . GLN A 1 101 ? -16.638 -3.790 -13.220 1.00 90.56 101 GLN A C 1
ATOM 823 O O . GLN A 1 101 ? -15.727 -3.015 -13.514 1.00 90.56 101 GLN A O 1
ATOM 828 N N . LEU A 1 102 ? -16.775 -4.291 -11.988 1.00 88.75 102 LEU A N 1
ATOM 829 C CA . LEU A 1 102 ? -15.768 -4.082 -10.951 1.00 88.75 102 LEU A CA 1
ATOM 830 C C . LEU A 1 102 ? -14.450 -4.757 -11.336 1.00 88.75 102 LEU A C 1
ATOM 832 O O . LEU A 1 102 ? -13.395 -4.139 -11.222 1.00 88.75 102 LEU A O 1
ATOM 836 N N . SER A 1 103 ? -14.516 -6.006 -11.797 1.00 90.44 103 SER A N 1
ATOM 837 C CA . SER A 1 103 ? -13.345 -6.777 -12.224 1.00 90.44 103 SER A CA 1
ATOM 838 C C . SER A 1 103 ? -12.637 -6.095 -13.395 1.00 90.44 103 SER A C 1
ATOM 840 O O . SER A 1 103 ? -11.426 -5.896 -13.339 1.00 90.44 103 SER A O 1
ATOM 842 N N . ASP A 1 104 ? -13.387 -5.630 -14.394 1.00 91.38 104 ASP A N 1
ATOM 843 C CA . ASP A 1 104 ? -12.866 -4.875 -15.536 1.00 91.38 104 ASP A CA 1
ATOM 844 C C . ASP A 1 104 ? -12.222 -3.553 -15.107 1.00 91.38 104 ASP A C 1
ATOM 846 O O . ASP A 1 104 ? -11.129 -3.213 -15.562 1.00 91.38 104 ASP A O 1
ATOM 850 N N . MET A 1 105 ? -12.858 -2.816 -14.189 1.00 90.00 105 MET A N 1
ATOM 851 C CA . MET A 1 105 ? -12.291 -1.587 -13.634 1.00 90.00 105 MET A CA 1
ATOM 852 C C . MET A 1 105 ? -10.976 -1.865 -12.894 1.00 90.00 105 MET A C 1
ATOM 854 O O . MET A 1 105 ? -10.000 -1.142 -13.092 1.00 90.00 105 MET A O 1
ATOM 858 N N . LEU A 1 106 ? -10.925 -2.911 -12.063 1.00 90.50 106 LEU A N 1
ATOM 859 C CA . LEU A 1 106 ? -9.709 -3.313 -11.352 1.00 90.50 106 LEU A CA 1
ATOM 860 C C . LEU A 1 106 ? -8.607 -3.736 -12.326 1.00 90.50 106 LEU A C 1
ATOM 862 O O . LEU A 1 106 ? -7.462 -3.321 -12.160 1.00 90.50 106 LEU A O 1
ATOM 866 N N . HIS A 1 107 ? -8.944 -4.501 -13.365 1.00 87.56 107 HIS A N 1
ATOM 867 C CA . HIS A 1 107 ? -8.005 -4.846 -14.428 1.00 87.56 107 HIS A CA 1
ATOM 868 C C . HIS A 1 107 ? -7.477 -3.602 -15.146 1.00 87.56 107 HIS A C 1
ATOM 870 O O . HIS A 1 107 ? -6.271 -3.509 -15.358 1.00 87.56 107 HIS A O 1
ATOM 876 N N . GLY A 1 108 ? -8.332 -2.616 -15.429 1.00 89.31 108 GLY A N 1
ATOM 877 C CA . GLY A 1 108 ? -7.923 -1.337 -16.008 1.00 89.31 108 GLY A CA 1
ATOM 878 C C . GLY A 1 108 ? -6.940 -0.564 -15.124 1.00 89.31 108 GLY A C 1
ATOM 879 O O . GLY A 1 108 ? -5.908 -0.109 -15.611 1.00 89.31 108 GLY A O 1
ATOM 880 N N . VAL A 1 109 ? -7.203 -0.477 -13.816 1.00 90.75 109 VAL A N 1
ATOM 881 C CA . VAL A 1 109 ? -6.288 0.171 -12.855 1.00 90.75 109 VAL A CA 1
ATOM 882 C C . VAL A 1 109 ? -4.953 -0.572 -12.774 1.00 90.75 109 VAL A C 1
ATOM 884 O O . VAL A 1 109 ? -3.896 0.056 -12.731 1.00 90.75 109 VAL A O 1
ATOM 887 N N . VAL A 1 110 ? -4.974 -1.907 -12.774 1.00 87.44 110 VAL A N 1
ATOM 888 C CA . VAL A 1 110 ? -3.751 -2.723 -12.787 1.00 87.44 110 VAL A CA 1
ATOM 889 C C . VAL A 1 110 ? -2.964 -2.509 -14.081 1.00 87.44 110 VAL A C 1
ATOM 891 O O . VAL A 1 110 ? -1.740 -2.392 -14.029 1.00 87.44 110 VAL A O 1
ATOM 894 N N . ASP A 1 111 ? -3.639 -2.429 -15.225 1.00 82.94 111 ASP A N 1
ATOM 895 C CA . ASP A 1 111 ? -3.005 -2.181 -16.520 1.00 82.94 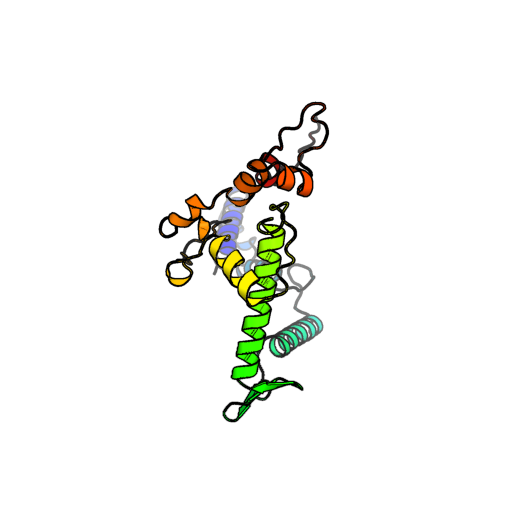111 ASP A CA 1
ATOM 896 C C . ASP A 1 111 ? -2.366 -0.779 -16.569 1.00 82.94 111 ASP A C 1
ATOM 898 O O . ASP A 1 111 ? -1.213 -0.642 -16.980 1.00 82.94 111 ASP A O 1
ATOM 902 N N . GLU A 1 112 ? -3.054 0.253 -16.071 1.00 85.00 112 GLU A N 1
ATOM 903 C CA . GLU A 1 112 ? -2.512 1.614 -15.965 1.00 85.00 112 GLU A CA 1
ATOM 904 C C . GLU A 1 112 ? -1.307 1.672 -15.015 1.00 85.00 112 GLU A C 1
ATOM 906 O O . GLU A 1 112 ? -0.260 2.226 -15.357 1.00 85.00 112 GLU A O 1
ATOM 911 N N . ALA A 1 113 ? -1.403 1.026 -13.850 1.00 86.44 113 ALA A N 1
ATOM 912 C CA . ALA A 1 113 ? -0.295 0.939 -12.906 1.00 86.44 113 ALA A CA 1
ATOM 913 C C . ALA A 1 113 ? 0.925 0.230 -13.518 1.00 86.44 113 ALA A C 1
ATOM 915 O O . ALA A 1 113 ? 2.056 0.668 -13.311 1.00 86.44 113 ALA A O 1
ATOM 916 N N . ARG A 1 114 ? 0.723 -0.834 -14.309 1.00 82.06 114 ARG A N 1
ATOM 917 C CA . ARG A 1 114 ? 1.805 -1.527 -15.030 1.00 82.06 114 ARG A CA 1
ATOM 918 C C . ARG A 1 114 ? 2.456 -0.641 -16.088 1.00 82.06 114 ARG A C 1
ATOM 920 O O . ARG A 1 114 ? 3.681 -0.648 -16.203 1.00 82.06 114 ARG A O 1
ATOM 927 N N . LEU A 1 115 ? 1.669 0.143 -16.824 1.00 80.06 115 LEU A N 1
ATOM 928 C CA . LEU A 1 115 ? 2.187 1.111 -17.794 1.00 80.06 115 LEU A CA 1
ATOM 929 C C . LEU A 1 115 ? 3.026 2.195 -17.108 1.00 80.06 115 LEU A C 1
ATOM 931 O O . LEU A 1 115 ? 4.142 2.477 -17.547 1.00 80.06 115 LEU A O 1
ATOM 935 N N . LEU A 1 116 ? 2.532 2.747 -15.997 1.00 84.06 116 LEU A N 1
ATOM 936 C CA . LEU A 1 116 ? 3.272 3.716 -15.188 1.00 84.06 116 LEU A CA 1
ATOM 937 C C . LEU A 1 116 ? 4.562 3.112 -14.625 1.00 84.06 116 LEU A C 1
ATOM 939 O O . LEU A 1 116 ? 5.621 3.730 -14.713 1.00 84.06 116 LEU A O 1
ATOM 943 N N . LEU A 1 117 ? 4.513 1.883 -14.103 1.00 82.62 117 LEU A N 1
ATOM 944 C CA . LEU A 1 117 ? 5.701 1.172 -13.628 1.00 82.62 117 LEU A CA 1
ATOM 945 C C . LEU A 1 117 ? 6.730 0.983 -14.742 1.00 82.62 117 LEU A C 1
ATOM 947 O O . LEU A 1 117 ? 7.921 1.192 -14.521 1.00 82.62 117 LEU A O 1
ATOM 951 N N . ALA A 1 118 ? 6.299 0.628 -15.947 1.00 80.25 118 ALA A N 1
ATOM 952 C CA . ALA A 1 118 ? 7.197 0.469 -17.082 1.00 80.25 118 ALA A CA 1
ATOM 953 C C . ALA A 1 118 ? 7.806 1.786 -17.564 1.00 80.25 118 ALA A C 1
ATOM 955 O O . ALA A 1 118 ? 8.983 1.819 -17.929 1.00 80.25 118 ALA A O 1
ATOM 956 N N . GLN A 1 119 ? 7.035 2.872 -17.514 1.00 80.56 119 GLN A N 1
ATOM 957 C CA . GLN A 1 119 ? 7.540 4.213 -17.774 1.00 80.56 119 GLN A CA 1
ATOM 958 C C . GLN A 1 119 ? 8.604 4.607 -16.738 1.00 80.56 119 GLN A C 1
ATOM 960 O O . GLN A 1 119 ? 9.695 5.032 -17.111 1.00 80.56 119 GLN A O 1
ATOM 965 N N . LEU A 1 120 ? 8.327 4.407 -15.446 1.00 80.81 120 LEU A N 1
ATOM 966 C CA . LEU A 1 120 ? 9.253 4.727 -14.353 1.00 80.81 120 LEU A CA 1
ATOM 967 C C . LEU A 1 120 ? 10.526 3.873 -14.388 1.00 80.81 120 LEU A C 1
ATOM 969 O O . LEU A 1 120 ? 11.616 4.360 -14.099 1.00 80.81 120 LEU A O 1
ATOM 973 N N . THR A 1 121 ? 10.406 2.606 -14.779 1.00 76.31 121 THR A N 1
ATOM 974 C CA . THR A 1 121 ? 11.542 1.682 -14.926 1.00 76.31 121 THR A CA 1
ATOM 975 C C . THR A 1 121 ? 12.246 1.807 -16.282 1.00 76.31 121 THR A C 1
ATOM 977 O O . THR A 1 121 ? 13.168 1.040 -16.575 1.00 76.31 121 THR A O 1
ATOM 980 N N . MET A 1 122 ? 11.852 2.791 -17.104 1.00 72.75 122 MET A N 1
ATOM 981 C CA . MET A 1 122 ? 12.420 3.085 -18.423 1.00 72.75 122 MET A CA 1
ATOM 982 C C . MET A 1 122 ? 12.407 1.873 -19.364 1.00 72.75 122 MET A C 1
ATOM 984 O O . MET A 1 122 ? 13.275 1.739 -20.225 1.00 72.75 122 MET A O 1
ATOM 988 N N . VAL A 1 123 ? 11.459 0.949 -19.198 1.00 69.88 123 VAL A N 1
ATOM 989 C CA . VAL A 1 123 ? 11.372 -0.295 -19.978 1.00 69.88 123 VAL A CA 1
ATOM 990 C C . VAL A 1 123 ? 11.090 0.004 -21.448 1.00 69.88 123 VAL A C 1
ATOM 992 O O . VAL A 1 123 ? 11.746 -0.573 -22.312 1.00 69.88 123 VAL A O 1
ATOM 995 N N . THR A 1 124 ? 10.200 0.964 -21.695 1.00 61.25 124 THR A N 1
ATOM 996 C CA . THR A 1 124 ? 9.643 1.332 -23.004 1.00 61.25 124 THR A CA 1
ATOM 997 C C . THR A 1 124 ? 10.416 2.435 -23.738 1.00 61.25 124 THR A C 1
ATOM 999 O O . THR A 1 124 ? 10.146 2.690 -24.903 1.00 61.25 124 THR A O 1
ATOM 1002 N N . GLY A 1 125 ? 11.384 3.096 -23.091 1.00 53.81 125 GLY A N 1
ATOM 1003 C CA . GLY A 1 125 ? 12.073 4.283 -23.630 1.00 53.81 125 GLY A CA 1
ATOM 1004 C C . GLY A 1 125 ? 13.397 4.020 -24.358 1.00 53.81 125 GLY A C 1
ATOM 1005 O O . GLY A 1 125 ? 14.184 4.945 -24.527 1.00 53.81 125 GLY A O 1
ATOM 1006 N N . GLY A 1 126 ? 13.706 2.765 -24.699 1.00 48.62 126 GLY A N 1
ATOM 1007 C CA . GLY A 1 126 ? 15.055 2.371 -25.124 1.00 48.62 126 GLY A CA 1
ATOM 1008 C C . GLY A 1 126 ? 15.262 2.069 -26.604 1.00 48.62 126 GLY A C 1
ATOM 1009 O O . GLY A 1 126 ? 16.419 2.050 -27.018 1.00 48.62 126 GLY A O 1
ATOM 1010 N N . ASP A 1 127 ? 14.202 1.836 -27.375 1.00 47.34 127 ASP A N 1
ATOM 1011 C CA . ASP A 1 127 ? 14.354 1.342 -28.741 1.00 47.34 127 ASP A CA 1
ATOM 1012 C C . ASP A 1 127 ? 14.087 2.477 -29.734 1.00 47.34 127 ASP A C 1
ATOM 1014 O O . ASP A 1 127 ? 12.986 3.015 -29.823 1.00 47.34 127 ASP A O 1
ATOM 1018 N N . GLU A 1 128 ? 15.118 2.843 -30.497 1.00 47.78 128 GLU A N 1
ATOM 1019 C CA . GLU A 1 128 ? 15.074 3.825 -31.592 1.00 47.78 128 GLU A CA 1
ATOM 1020 C C . GLU A 1 128 ? 14.259 3.343 -32.815 1.00 47.78 128 GLU A C 1
ATOM 1022 O O . GLU A 1 128 ? 14.358 3.912 -33.901 1.00 47.78 128 GLU A O 1
ATOM 1027 N N . GLN A 1 129 ? 13.414 2.321 -32.663 1.00 39.34 129 GLN A N 1
ATOM 1028 C CA . GLN A 1 129 ? 12.481 1.885 -33.693 1.00 39.34 129 GLN A CA 1
ATOM 1029 C C . GLN A 1 129 ? 11.077 2.359 -33.315 1.00 39.34 129 GLN A C 1
ATOM 1031 O O . GLN A 1 129 ? 10.366 1.739 -32.528 1.00 39.34 129 GLN A O 1
ATOM 1036 N N . GLY A 1 130 ? 10.702 3.507 -33.877 1.00 41.44 130 GLY A N 1
ATOM 1037 C CA . GLY A 1 130 ? 9.345 4.022 -33.834 1.00 41.44 130 GLY A CA 1
ATOM 1038 C C . GLY A 1 130 ? 8.382 3.104 -34.574 1.00 41.44 130 GLY A C 1
ATOM 1039 O O . GLY A 1 130 ? 8.085 3.349 -35.735 1.00 41.44 130 GLY A O 1
ATOM 1040 N N . ASP A 1 131 ? 7.858 2.107 -33.875 1.00 36.00 131 ASP A N 1
ATOM 1041 C CA . ASP A 1 131 ? 6.515 1.609 -34.126 1.00 36.00 131 ASP A CA 1
ATOM 1042 C C . ASP A 1 131 ? 5.700 1.904 -32.876 1.00 36.00 131 ASP A C 1
ATOM 1044 O O . ASP A 1 131 ? 5.861 1.300 -31.815 1.00 36.00 131 ASP A O 1
ATOM 1048 N N . ALA A 1 132 ? 4.855 2.926 -32.997 1.00 43.53 132 ALA A N 1
ATOM 1049 C CA . ALA A 1 132 ? 3.823 3.220 -32.029 1.00 43.53 132 ALA A CA 1
ATOM 1050 C C . ALA A 1 132 ? 2.937 1.976 -31.922 1.00 43.53 132 ALA A C 1
ATOM 1052 O O . ALA A 1 132 ? 2.061 1.759 -32.763 1.00 43.53 132 ALA A O 1
ATOM 1053 N N . VAL A 1 133 ? 3.200 1.153 -30.903 1.00 47.03 133 VAL A N 1
ATOM 1054 C CA . VAL A 1 133 ? 2.352 0.034 -30.496 1.00 47.03 133 VAL A CA 1
ATOM 1055 C C . VAL A 1 133 ? 1.004 0.631 -30.104 1.00 47.03 133 VAL A C 1
ATOM 1057 O O . VAL A 1 133 ? 0.762 1.029 -28.969 1.00 47.03 133 VAL A O 1
ATOM 1060 N N . SER A 1 134 ? 0.162 0.776 -31.121 1.00 48.78 134 SER A N 1
ATOM 1061 C CA . SER A 1 134 ? -1.179 1.351 -31.054 1.00 48.78 134 SER A CA 1
ATOM 1062 C C . SER A 1 134 ? -2.186 0.327 -30.517 1.00 48.78 134 SER A C 1
ATOM 1064 O O . SER A 1 134 ? -3.334 0.679 -30.267 1.00 48.78 134 SER A O 1
ATOM 1066 N N . ASP A 1 135 ? -1.738 -0.914 -30.287 1.00 51.81 135 ASP A N 1
ATOM 1067 C CA . ASP A 1 135 ? -2.509 -1.988 -29.675 1.00 51.81 135 ASP A CA 1
ATOM 1068 C C . ASP A 1 135 ? -2.058 -2.235 -28.232 1.00 51.81 135 ASP A C 1
ATOM 1070 O O . ASP A 1 135 ? -0.976 -2.758 -27.947 1.00 51.81 135 ASP A O 1
ATOM 1074 N N . SER A 1 136 ? -2.946 -1.904 -27.296 1.00 56.97 136 SER A N 1
ATOM 1075 C CA . SER A 1 136 ? -2.767 -2.113 -25.856 1.00 56.97 136 SER A CA 1
ATOM 1076 C C . SER A 1 136 ? -2.469 -3.572 -25.485 1.00 56.97 136 SER A C 1
ATOM 1078 O O . SER A 1 136 ? -1.798 -3.823 -24.488 1.00 56.97 136 SER A O 1
ATOM 1080 N N . SER A 1 137 ? -2.907 -4.550 -26.282 1.00 60.50 137 SER A N 1
ATOM 1081 C CA . SER A 1 137 ? -2.641 -5.980 -26.061 1.00 60.50 137 SER A CA 1
ATOM 1082 C C . SER A 1 137 ? -1.186 -6.373 -26.340 1.00 60.50 137 SER A C 1
ATOM 1084 O O . SER A 1 137 ? -0.597 -7.141 -25.580 1.00 60.50 137 SER A O 1
ATOM 1086 N N . GLN A 1 138 ? -0.575 -5.819 -27.387 1.00 58.06 138 GLN A N 1
ATOM 1087 C CA . GLN A 1 138 ? 0.820 -6.089 -27.733 1.00 58.06 138 GLN A CA 1
ATOM 1088 C C . GLN A 1 138 ? 1.768 -5.323 -26.799 1.00 58.06 138 GLN A C 1
ATOM 1090 O O . GLN A 1 138 ? 2.792 -5.865 -26.383 1.00 58.06 138 GLN A O 1
ATOM 1095 N N . ALA A 1 139 ? 1.351 -4.128 -26.359 1.00 57.59 139 ALA A N 1
ATOM 1096 C CA . ALA A 1 139 ? 2.004 -3.400 -25.276 1.00 57.59 139 ALA A CA 1
ATOM 1097 C C . ALA A 1 139 ? 2.016 -4.217 -23.968 1.00 57.59 139 ALA A C 1
ATOM 1099 O O . ALA A 1 139 ? 3.032 -4.283 -23.285 1.00 57.59 139 ALA A O 1
ATOM 1100 N N . ARG A 1 140 ? 0.923 -4.918 -23.630 1.00 59.25 140 ARG A N 1
ATOM 1101 C CA . ARG A 1 140 ? 0.874 -5.813 -22.455 1.00 59.25 140 ARG A CA 1
ATOM 1102 C C . ARG A 1 140 ? 1.855 -6.980 -22.557 1.00 59.25 140 ARG A C 1
ATOM 1104 O O . ARG A 1 140 ? 2.530 -7.275 -21.576 1.00 59.25 140 ARG A O 1
ATOM 1111 N N . SER A 1 141 ? 1.974 -7.607 -23.728 1.00 62.44 141 SER A N 1
ATOM 1112 C CA . SER A 1 141 ? 2.914 -8.720 -23.927 1.00 62.44 141 SER A CA 1
ATOM 1113 C C . SER A 1 141 ? 4.371 -8.277 -23.775 1.00 62.44 141 SER A C 1
ATOM 1115 O O . SER A 1 141 ? 5.148 -8.963 -23.115 1.00 62.44 141 SER A O 1
ATOM 1117 N N . CYS A 1 142 ? 4.747 -7.115 -24.324 1.00 60.59 142 CYS A N 1
ATOM 1118 C CA . CYS A 1 142 ? 6.118 -6.619 -24.187 1.00 60.59 142 CYS A CA 1
ATOM 1119 C C . CYS A 1 142 ? 6.433 -6.149 -22.755 1.00 60.59 142 CYS A C 1
ATOM 1121 O O . CYS A 1 142 ? 7.567 -6.284 -22.298 1.00 60.59 142 CYS A O 1
ATOM 1123 N N . LEU A 1 143 ? 5.431 -5.671 -22.007 1.00 66.00 143 LEU A N 1
ATOM 1124 C CA . LEU A 1 143 ? 5.551 -5.350 -20.580 1.00 66.00 143 LEU A CA 1
ATOM 1125 C C . LEU A 1 143 ? 5.789 -6.600 -19.723 1.00 66.00 143 LEU A C 1
ATOM 1127 O O . LEU A 1 143 ? 6.670 -6.585 -18.862 1.00 66.00 143 LEU A O 1
ATOM 1131 N N . ASP A 1 144 ? 5.043 -7.678 -19.978 1.00 66.00 144 ASP A N 1
ATOM 1132 C CA . ASP A 1 144 ? 5.154 -8.949 -19.248 1.00 66.00 144 ASP A CA 1
ATOM 1133 C C . ASP A 1 144 ? 6.478 -9.689 -19.518 1.00 66.00 144 ASP A C 1
ATOM 1135 O O . ASP A 1 144 ? 6.915 -10.496 -18.691 1.00 66.00 144 ASP A O 1
ATOM 1139 N N . GLU A 1 145 ? 7.114 -9.438 -20.664 1.00 67.25 145 GLU A N 1
ATOM 1140 C CA . GLU A 1 145 ? 8.455 -9.945 -20.985 1.00 67.25 145 GLU A CA 1
ATOM 1141 C C . GLU A 1 145 ? 9.568 -9.076 -20.392 1.00 67.25 145 GLU A C 1
ATOM 1143 O O . GLU A 1 145 ? 10.635 -9.578 -20.036 1.00 67.25 145 GLU A O 1
ATOM 1148 N N . ALA A 1 146 ? 9.338 -7.768 -20.276 1.00 71.44 146 ALA A N 1
ATOM 1149 C CA . ALA A 1 146 ? 10.389 -6.825 -19.927 1.00 71.44 146 ALA A CA 1
ATOM 1150 C C . ALA A 1 146 ? 10.451 -6.453 -18.437 1.00 71.44 146 ALA A C 1
ATOM 1152 O O . ALA A 1 146 ? 11.492 -5.943 -17.999 1.00 71.44 146 ALA A O 1
ATOM 1153 N N . LEU A 1 147 ? 9.384 -6.683 -17.665 1.00 77.19 147 LEU A N 1
ATOM 1154 C CA . LEU A 1 147 ? 9.372 -6.555 -16.206 1.00 77.19 147 LEU A CA 1
ATOM 1155 C C . LEU A 1 147 ? 9.681 -7.906 -15.540 1.00 77.19 147 LEU A C 1
ATOM 1157 O O . LEU A 1 147 ? 9.196 -8.945 -15.991 1.00 77.19 147 LEU A O 1
ATOM 1161 N N . PRO A 1 148 ? 10.462 -7.921 -14.444 1.00 77.31 148 PRO A N 1
ATOM 1162 C CA . PRO A 1 148 ? 10.703 -9.148 -13.701 1.00 77.31 148 PRO A CA 1
ATOM 1163 C C . PRO A 1 148 ? 9.384 -9.662 -13.116 1.00 77.31 148 PRO A C 1
ATOM 1165 O O . PRO A 1 148 ? 8.612 -8.912 -12.513 1.00 77.31 148 PRO A O 1
ATOM 1168 N N . ARG A 1 149 ? 9.119 -10.958 -13.290 1.00 77.31 149 ARG A N 1
ATOM 1169 C CA . ARG A 1 149 ? 7.919 -11.591 -12.741 1.00 77.31 149 ARG A CA 1
ATOM 1170 C C . ARG A 1 149 ? 8.074 -11.752 -11.235 1.00 77.31 149 ARG A C 1
ATOM 1172 O O . ARG A 1 149 ? 8.957 -12.459 -10.765 1.00 77.31 149 ARG A O 1
ATOM 1179 N N . ILE A 1 150 ? 7.190 -11.101 -10.490 1.00 81.94 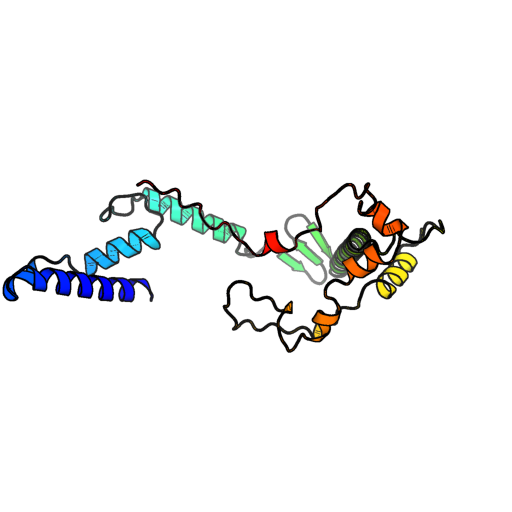150 ILE A N 1
ATOM 1180 C CA . ILE A 1 150 ? 7.110 -11.229 -9.035 1.00 81.94 150 ILE A CA 1
ATOM 1181 C C . ILE A 1 150 ? 6.210 -12.426 -8.730 1.00 81.94 150 ILE A C 1
ATOM 1183 O O . ILE A 1 150 ? 5.031 -12.441 -9.094 1.00 81.94 150 ILE A O 1
ATOM 1187 N N . HIS A 1 151 ? 6.757 -13.438 -8.059 1.00 82.69 151 HIS A N 1
ATOM 1188 C CA . HIS A 1 151 ? 5.997 -14.601 -7.607 1.00 82.69 151 HIS A CA 1
ATOM 1189 C C . HIS A 1 151 ? 5.211 -14.268 -6.332 1.00 82.69 151 HIS A C 1
ATOM 1191 O O . HIS A 1 151 ? 5.532 -14.750 -5.250 1.00 82.69 151 HIS A O 1
ATOM 1197 N N . TRP A 1 152 ? 4.156 -13.459 -6.471 1.00 83.81 152 TRP A N 1
ATOM 1198 C CA . TRP A 1 152 ? 3.290 -13.033 -5.362 1.00 83.81 152 TRP A CA 1
ATOM 1199 C C . TRP A 1 152 ? 2.812 -14.160 -4.431 1.00 83.81 152 TRP A C 1
ATOM 1201 O O . TRP A 1 152 ? 2.793 -13.929 -3.231 1.00 83.81 152 TRP A O 1
ATOM 1211 N N . PRO A 1 153 ? 2.467 -15.377 -4.903 1.00 85.38 153 PRO A N 1
ATOM 1212 C CA . PRO A 1 153 ? 2.019 -16.446 -4.003 1.00 85.38 153 PRO A CA 1
ATOM 1213 C C . PRO A 1 153 ? 3.124 -17.020 -3.110 1.00 85.38 153 PRO A C 1
ATOM 1215 O O . PRO A 1 153 ? 2.821 -17.699 -2.139 1.00 85.38 153 PRO A O 1
ATOM 1218 N N . SER A 1 154 ? 4.388 -16.805 -3.477 1.00 85.50 154 SER A N 1
ATOM 1219 C CA . SER A 1 154 ? 5.554 -17.316 -2.753 1.00 85.50 154 SER A CA 1
ATOM 1220 C C . SER A 1 154 ? 6.134 -16.288 -1.783 1.00 85.50 154 SER A C 1
ATOM 1222 O O . SER A 1 154 ? 7.139 -16.583 -1.141 1.00 85.50 154 SER A O 1
ATOM 1224 N N . ILE A 1 155 ? 5.571 -15.076 -1.731 1.00 88.38 155 ILE A N 1
ATOM 1225 C CA . ILE A 1 155 ? 6.061 -14.031 -0.841 1.00 88.38 155 ILE A CA 1
ATOM 1226 C C . ILE A 1 155 ? 5.554 -14.306 0.573 1.00 88.38 155 ILE A C 1
ATOM 1228 O O . ILE A 1 155 ? 4.353 -14.468 0.794 1.00 88.38 155 ILE A O 1
ATOM 1232 N N . GLU A 1 156 ? 6.474 -14.378 1.522 1.00 85.38 156 GLU A N 1
ATOM 1233 C CA . GLU A 1 156 ? 6.153 -14.549 2.938 1.00 85.38 156 GLU A CA 1
ATOM 1234 C C . GLU A 1 156 ? 6.542 -13.287 3.715 1.00 85.38 156 GLU A C 1
ATOM 1236 O O . GLU A 1 156 ? 7.441 -12.557 3.306 1.00 85.38 156 GLU A O 1
ATOM 1241 N N . ASP A 1 157 ? 5.835 -12.996 4.804 1.00 86.62 157 ASP A N 1
ATOM 1242 C CA . ASP A 1 157 ? 6.139 -11.872 5.694 1.00 86.62 157 ASP A CA 1
ATOM 1243 C C . ASP A 1 157 ? 6.174 -12.369 7.141 1.00 86.62 157 ASP A C 1
ATOM 1245 O O . ASP A 1 157 ? 5.225 -13.017 7.609 1.00 86.62 157 ASP A O 1
ATOM 1249 N N . ASP A 1 158 ? 7.261 -12.073 7.855 1.00 85.81 158 ASP A N 1
ATOM 1250 C CA . ASP A 1 158 ? 7.373 -12.366 9.279 1.00 85.81 158 ASP A CA 1
ATOM 1251 C C . ASP A 1 158 ? 6.763 -11.227 10.101 1.00 85.81 158 ASP A C 1
ATOM 1253 O O . ASP A 1 158 ? 7.432 -10.316 10.587 1.00 85.81 158 ASP A O 1
ATOM 1257 N N . HIS A 1 159 ? 5.450 -11.317 10.297 1.00 80.31 159 HIS A N 1
ATOM 1258 C CA . HIS A 1 159 ? 4.675 -10.369 11.096 1.00 80.31 159 HIS A CA 1
ATOM 1259 C C . HIS A 1 159 ? 5.043 -10.355 12.593 1.00 80.31 159 HIS A C 1
ATOM 1261 O O . HIS A 1 159 ? 4.489 -9.546 13.342 1.00 80.31 159 HIS A O 1
ATOM 1267 N N . SER A 1 160 ? 5.912 -11.261 13.058 1.00 82.62 160 SER A N 1
ATOM 1268 C CA . SER A 1 160 ? 6.396 -11.270 14.441 1.00 82.62 160 SER A CA 1
ATOM 1269 C C . SER A 1 160 ? 7.632 -10.387 14.645 1.00 82.62 160 SER A C 1
ATOM 1271 O O . SER A 1 160 ? 7.920 -9.978 15.776 1.00 82.62 160 SER A O 1
ATOM 1273 N N . GLU A 1 161 ? 8.328 -10.028 13.563 1.00 82.81 161 GLU A N 1
ATOM 1274 C CA . GLU A 1 161 ? 9.521 -9.193 13.613 1.00 82.81 161 GLU A CA 1
ATOM 1275 C C . GLU A 1 161 ? 9.142 -7.724 13.853 1.00 82.81 161 GLU A C 1
ATOM 1277 O O . GLU A 1 161 ? 8.463 -7.078 13.057 1.00 82.81 161 GLU A O 1
ATOM 1282 N N . THR A 1 162 ? 9.583 -7.182 14.990 1.00 80.56 162 THR A N 1
ATOM 1283 C CA . THR A 1 162 ? 9.232 -5.817 15.437 1.00 80.56 162 THR A CA 1
ATOM 1284 C C . THR A 1 162 ? 10.408 -4.847 15.290 1.00 80.56 162 THR A C 1
ATOM 1286 O O . THR A 1 162 ? 10.346 -3.701 15.738 1.00 80.56 162 THR A O 1
ATOM 1289 N N . ARG A 1 163 ? 11.516 -5.280 14.678 1.00 86.19 163 ARG A N 1
ATOM 1290 C CA . ARG A 1 163 ? 12.673 -4.415 14.448 1.00 86.19 163 ARG A CA 1
ATOM 1291 C C . ARG A 1 163 ? 12.293 -3.192 13.608 1.00 86.19 163 ARG A C 1
ATOM 1293 O O . ARG A 1 163 ? 11.716 -3.305 12.528 1.00 86.19 163 ARG A O 1
ATOM 1300 N N . GLU A 1 164 ? 12.690 -2.014 14.080 1.00 81.06 164 GLU A N 1
ATOM 1301 C CA . GLU A 1 164 ? 12.533 -0.765 13.335 1.00 81.06 164 GLU A CA 1
ATOM 1302 C C . GLU A 1 164 ? 13.253 -0.864 11.978 1.00 81.06 164 GLU A C 1
ATOM 1304 O O . GLU A 1 164 ? 14.435 -1.204 11.908 1.00 81.06 164 GLU A O 1
ATOM 1309 N N . GLY A 1 165 ? 12.524 -0.609 10.888 1.00 81.94 165 GLY A N 1
ATOM 1310 C CA . GLY A 1 165 ? 13.042 -0.737 9.521 1.00 81.94 165 GLY A CA 1
ATOM 1311 C C . GLY A 1 165 ? 13.032 -2.159 8.950 1.00 81.94 165 GLY A C 1
ATOM 1312 O O . GLY A 1 165 ? 13.618 -2.383 7.889 1.00 81.94 165 GLY A O 1
ATOM 1313 N N . TYR A 1 166 ? 12.384 -3.124 9.611 1.00 84.12 166 TYR A N 1
ATOM 1314 C CA . TYR A 1 166 ? 12.102 -4.416 8.989 1.00 84.12 166 TYR A CA 1
ATOM 1315 C C . TYR A 1 166 ? 11.172 -4.256 7.776 1.00 84.12 166 TYR A C 1
ATOM 1317 O O . TYR A 1 166 ? 10.245 -3.447 7.761 1.00 84.12 166 TYR A O 1
ATOM 1325 N N . SER A 1 167 ? 11.453 -5.045 6.746 1.00 82.94 167 SER A N 1
ATOM 1326 C CA . SER A 1 167 ? 10.646 -5.186 5.543 1.00 82.94 167 SER A CA 1
ATOM 1327 C C . SER A 1 167 ? 10.765 -6.632 5.085 1.00 82.94 167 SER A C 1
ATOM 1329 O O . SER A 1 167 ? 11.862 -7.196 5.154 1.00 82.94 167 SER A O 1
ATOM 1331 N N . PHE A 1 168 ? 9.679 -7.195 4.552 1.00 85.56 168 PHE A N 1
ATOM 1332 C CA . PHE A 1 168 ? 9.641 -8.541 3.969 1.00 85.56 168 PHE A CA 1
ATOM 1333 C C . PHE A 1 168 ? 10.732 -8.775 2.905 1.00 85.56 168 PHE A C 1
ATOM 1335 O O . PHE A 1 168 ? 11.105 -9.914 2.638 1.00 85.56 168 PHE A O 1
ATOM 1342 N N . LEU A 1 169 ? 11.290 -7.708 2.313 1.00 83.50 169 LEU A N 1
ATOM 1343 C CA . LEU A 1 169 ? 12.418 -7.777 1.376 1.00 83.50 169 LEU A CA 1
ATOM 1344 C C . LEU A 1 169 ? 13.689 -8.384 1.995 1.00 83.50 169 LEU A C 1
ATOM 1346 O O . LEU A 1 169 ? 14.525 -8.925 1.275 1.00 83.50 169 LEU A O 1
ATOM 1350 N N . TYR A 1 170 ? 13.847 -8.285 3.317 1.00 81.06 170 TYR A N 1
ATOM 1351 C CA . TYR A 1 170 ? 15.007 -8.809 4.037 1.00 81.06 170 TYR A CA 1
ATOM 1352 C C . TYR A 1 170 ? 14.807 -10.230 4.570 1.00 81.06 170 TYR A C 1
ATOM 1354 O O . TYR A 1 170 ? 15.766 -10.798 5.092 1.00 81.06 170 TYR A O 1
ATOM 1362 N N . ASP A 1 171 ? 13.607 -10.799 4.438 1.00 84.19 171 ASP A N 1
ATOM 1363 C CA . ASP A 1 171 ? 13.327 -12.168 4.868 1.00 84.19 171 ASP A CA 1
ATOM 1364 C C . ASP A 1 171 ? 14.160 -13.169 4.045 1.00 84.19 171 ASP A C 1
ATOM 1366 O O . ASP A 1 171 ? 14.253 -13.082 2.816 1.00 84.19 171 ASP A O 1
ATOM 1370 N N . ASP A 1 172 ? 14.780 -14.135 4.721 1.00 84.56 172 ASP A N 1
ATOM 1371 C CA . ASP A 1 172 ? 15.554 -15.202 4.087 1.00 84.56 172 ASP A CA 1
ATOM 1372 C C . ASP A 1 172 ? 14.677 -16.114 3.217 1.00 84.56 172 ASP A C 1
ATOM 1374 O O . ASP A 1 172 ? 15.150 -16.648 2.211 1.00 84.56 172 ASP A O 1
ATOM 1378 N N . ARG A 1 173 ? 13.383 -16.250 3.535 1.00 83.88 173 ARG A N 1
ATOM 1379 C CA . ARG A 1 173 ? 12.414 -16.993 2.704 1.00 83.88 173 ARG A CA 1
ATOM 1380 C C . ARG A 1 173 ? 12.163 -16.306 1.362 1.00 83.88 173 ARG A C 1
ATOM 1382 O O . ARG A 1 173 ? 11.880 -16.958 0.360 1.00 83.88 173 ARG A O 1
ATOM 1389 N N . ASN A 1 174 ? 12.372 -14.994 1.328 1.00 87.12 174 ASN A N 1
ATOM 1390 C CA . ASN A 1 174 ? 12.261 -14.133 0.160 1.00 87.12 174 ASN A CA 1
ATOM 1391 C C . ASN A 1 174 ? 13.615 -13.899 -0.537 1.00 87.12 174 ASN A C 1
ATOM 1393 O O . ASN A 1 174 ? 13.763 -12.933 -1.283 1.00 87.12 174 ASN A O 1
ATOM 1397 N N . ALA A 1 175 ? 14.609 -14.780 -0.351 1.00 82.25 175 ALA A N 1
ATOM 1398 C CA . ALA A 1 175 ? 15.963 -14.600 -0.892 1.00 82.25 175 ALA A CA 1
ATOM 1399 C C . ALA A 1 175 ? 16.022 -14.331 -2.411 1.00 82.25 175 ALA A C 1
ATOM 1401 O O . ALA A 1 175 ? 16.935 -13.643 -2.869 1.00 82.25 175 ALA A O 1
ATOM 1402 N N . TRP A 1 176 ? 15.040 -14.809 -3.182 1.00 83.25 176 TRP A N 1
ATOM 1403 C CA . TRP A 1 176 ? 14.916 -14.555 -4.622 1.00 83.25 176 TRP A CA 1
ATOM 1404 C C . TRP A 1 176 ? 14.755 -13.061 -4.973 1.00 83.25 176 TRP A C 1
ATOM 1406 O O . TRP A 1 176 ? 15.135 -12.644 -6.065 1.00 83.25 176 TRP A O 1
ATOM 1416 N N . LEU A 1 177 ? 14.257 -12.224 -4.053 1.00 82.38 177 LEU A N 1
ATOM 1417 C CA . LEU A 1 177 ? 14.132 -10.774 -4.254 1.00 82.38 177 LEU A CA 1
ATOM 1418 C C . LEU A 1 177 ? 15.489 -10.057 -4.285 1.00 82.38 177 LEU A C 1
ATOM 1420 O O . LEU A 1 177 ? 15.606 -9.030 -4.954 1.00 82.38 177 LEU A O 1
ATOM 1424 N N . ARG A 1 178 ? 16.531 -10.616 -3.649 1.00 79.38 178 ARG A N 1
ATOM 1425 C CA . ARG A 1 178 ? 17.887 -10.029 -3.632 1.00 79.38 178 ARG A CA 1
ATOM 1426 C C . ARG A 1 178 ? 18.507 -9.961 -5.030 1.00 79.38 178 ARG A C 1
ATOM 1428 O O . ARG A 1 178 ? 19.310 -9.078 -5.313 1.00 79.38 178 ARG A O 1
ATOM 1435 N N . GLU A 1 179 ? 18.107 -10.846 -5.943 1.00 76.38 179 GLU A N 1
ATOM 1436 C CA . GLU A 1 179 ? 18.538 -10.796 -7.349 1.00 76.38 179 GLU A CA 1
ATOM 1437 C C . GLU A 1 179 ? 18.027 -9.530 -8.069 1.00 76.38 179 GLU A C 1
ATOM 1439 O O . GLU A 1 179 ? 18.647 -9.033 -9.019 1.00 76.38 179 GLU A O 1
ATOM 1444 N N . GLY A 1 180 ? 16.916 -8.969 -7.581 1.00 75.81 180 GLY A N 1
ATOM 1445 C CA . GLY A 1 180 ? 16.309 -7.734 -8.065 1.00 75.81 180 GLY A CA 1
ATOM 1446 C C . GLY A 1 180 ? 17.002 -6.453 -7.589 1.00 75.81 180 GLY A C 1
ATOM 1447 O O . GLY A 1 180 ? 16.750 -5.390 -8.166 1.00 75.81 180 GLY A O 1
ATOM 1448 N N . ASP A 1 181 ? 17.902 -6.522 -6.603 1.00 80.69 181 ASP A N 1
ATOM 1449 C CA . ASP A 1 181 ? 18.552 -5.335 -6.042 1.00 80.69 181 ASP A CA 1
ATOM 1450 C C . ASP A 1 181 ? 19.341 -4.589 -7.117 1.00 80.69 181 ASP A C 1
ATOM 1452 O O . ASP A 1 181 ? 20.179 -5.161 -7.818 1.00 80.69 181 ASP A O 1
ATOM 1456 N N . GLY A 1 182 ? 19.054 -3.297 -7.286 1.00 80.19 182 GLY A N 1
ATOM 1457 C CA . GLY A 1 182 ? 19.701 -2.452 -8.292 1.00 80.19 182 GLY A CA 1
ATOM 1458 C C . GLY A 1 182 ? 19.355 -2.798 -9.747 1.00 80.19 182 GLY A C 1
ATOM 1459 O O . GLY A 1 182 ? 20.020 -2.294 -10.654 1.00 80.19 182 GLY A O 1
ATOM 1460 N N . TRP A 1 183 ? 18.334 -3.624 -10.010 1.00 84.12 183 TRP A N 1
ATOM 1461 C CA . TRP A 1 183 ? 17.946 -4.029 -11.370 1.00 84.12 183 TRP A CA 1
ATOM 1462 C C . TRP A 1 183 ? 17.642 -2.831 -12.285 1.00 84.12 183 TRP A C 1
ATOM 1464 O O . TRP A 1 183 ? 18.181 -2.744 -13.391 1.00 84.12 183 TRP A O 1
ATOM 1474 N N . VAL A 1 184 ? 16.857 -1.859 -11.802 1.00 83.62 184 VAL A N 1
ATOM 1475 C CA . VAL A 1 184 ? 16.526 -0.632 -12.556 1.00 83.62 184 VAL A CA 1
ATOM 1476 C C . VAL A 1 184 ? 17.792 0.171 -12.858 1.00 83.62 184 VAL A C 1
ATOM 1478 O O . VAL A 1 184 ? 18.010 0.597 -13.991 1.00 83.62 184 VAL A O 1
ATOM 1481 N N . PHE A 1 185 ? 18.673 0.320 -11.866 1.00 82.25 185 PHE A N 1
ATOM 1482 C CA . PHE A 1 185 ? 19.918 1.067 -12.014 1.00 82.25 185 PHE A CA 1
ATOM 1483 C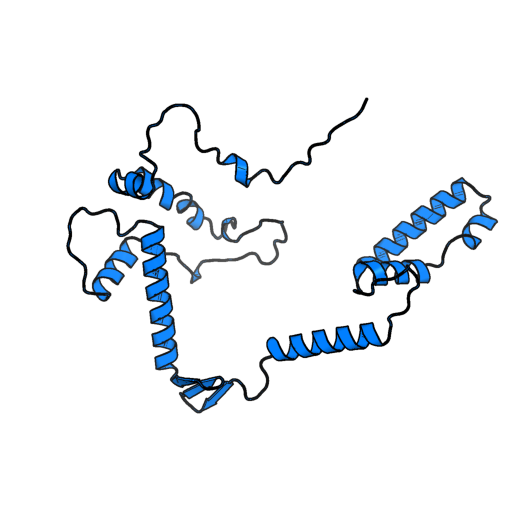 C . PHE A 1 185 ? 20.861 0.416 -13.033 1.00 82.25 185 PHE A C 1
ATOM 1485 O O . PHE A 1 185 ? 21.350 1.096 -13.934 1.00 82.25 185 PHE A O 1
ATOM 1492 N N . ARG A 1 186 ? 21.054 -0.911 -12.966 1.00 83.56 186 ARG A N 1
ATOM 1493 C CA . ARG A 1 186 ? 21.841 -1.664 -13.961 1.00 83.56 186 ARG A CA 1
ATOM 1494 C C . ARG A 1 186 ? 21.314 -1.443 -15.378 1.00 83.56 186 ARG A C 1
ATOM 1496 O O . ARG A 1 186 ? 22.102 -1.273 -16.306 1.00 83.56 186 ARG A O 1
ATOM 1503 N N . ARG A 1 187 ? 19.991 -1.397 -15.545 1.00 78.25 187 ARG A N 1
ATOM 1504 C CA . ARG A 1 187 ? 19.335 -1.186 -16.841 1.00 78.25 187 ARG A CA 1
ATOM 1505 C C . ARG A 1 187 ? 19.516 0.235 -17.377 1.00 78.25 187 AR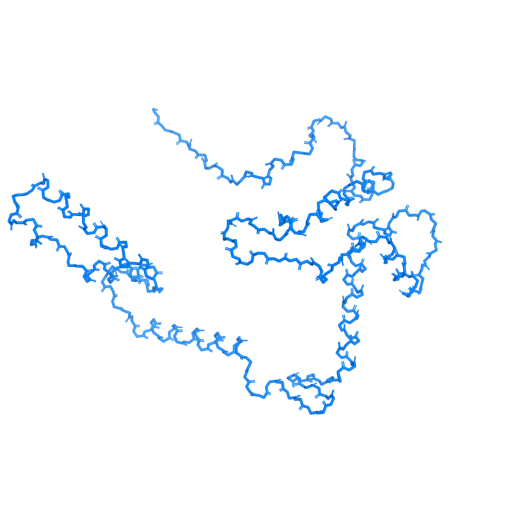G A C 1
ATOM 1507 O O . ARG A 1 187 ? 19.790 0.407 -18.566 1.00 78.25 187 ARG A O 1
ATOM 1514 N N . ILE A 1 188 ? 19.405 1.241 -16.508 1.00 81.44 188 ILE A N 1
ATOM 1515 C CA . ILE A 1 188 ? 19.668 2.641 -16.861 1.00 81.44 188 ILE A CA 1
ATOM 1516 C C . ILE A 1 188 ? 21.137 2.801 -17.261 1.00 81.44 188 ILE A C 1
ATOM 1518 O O . ILE A 1 188 ? 21.415 3.335 -18.327 1.00 81.44 188 ILE A O 1
ATOM 1522 N N . VAL A 1 189 ? 22.080 2.288 -16.463 1.00 80.12 189 VAL A N 1
ATOM 1523 C CA . VAL A 1 189 ? 23.524 2.397 -16.739 1.00 80.12 189 VAL A CA 1
ATOM 1524 C C . VAL A 1 189 ? 23.932 1.626 -17.996 1.00 80.12 189 VAL A C 1
ATOM 1526 O O . VAL A 1 189 ? 24.814 2.084 -18.724 1.00 80.12 189 VAL A O 1
ATOM 1529 N N . GLY A 1 190 ? 23.288 0.490 -18.274 1.00 76.88 190 GLY A N 1
ATOM 1530 C CA . GLY A 1 190 ? 23.610 -0.389 -19.398 1.00 76.88 190 GLY A CA 1
ATOM 1531 C C . GLY A 1 190 ? 23.305 0.179 -20.787 1.00 76.88 190 GLY A C 1
ATOM 1532 O O . GLY A 1 190 ? 23.818 -0.352 -21.767 1.00 76.88 190 GLY A O 1
ATOM 1533 N N . SER A 1 191 ? 22.519 1.256 -20.907 1.00 76.50 191 SER A N 1
ATOM 1534 C CA . SER A 1 191 ? 22.131 1.813 -22.212 1.00 76.50 191 SER A CA 1
ATOM 1535 C C . SER A 1 191 ? 22.279 3.333 -22.276 1.00 76.50 191 SER A C 1
ATOM 1537 O O . SER A 1 191 ? 21.724 4.082 -21.475 1.00 76.50 191 SER A O 1
ATOM 1539 N N . GLN A 1 192 ? 23.021 3.800 -23.281 1.00 72.06 192 GLN A N 1
ATOM 1540 C CA . GLN A 1 192 ? 23.263 5.221 -23.527 1.00 72.06 192 GLN A CA 1
ATOM 1541 C C . GLN A 1 192 ? 21.981 6.074 -23.662 1.00 72.06 192 GLN A C 1
ATOM 1543 O O . GLN A 1 192 ? 21.912 7.116 -23.006 1.00 72.06 192 GLN A O 1
ATOM 1548 N N . PRO A 1 193 ? 20.940 5.666 -24.421 1.00 75.81 193 PRO A N 1
ATOM 1549 C CA . PRO A 1 193 ? 19.715 6.466 -24.525 1.00 75.81 193 PRO A CA 1
ATOM 1550 C C . PRO A 1 193 ? 18.982 6.608 -23.181 1.00 75.81 193 PRO A C 1
ATOM 1552 O O . PRO A 1 193 ? 18.515 7.696 -22.846 1.00 75.81 193 PRO A O 1
ATOM 1555 N N . ARG A 1 194 ? 18.964 5.559 -22.345 1.00 76.25 194 ARG A N 1
ATOM 1556 C CA . ARG A 1 194 ? 18.300 5.600 -21.030 1.00 76.25 194 ARG A CA 1
ATOM 1557 C C . ARG A 1 194 ? 19.075 6.441 -20.018 1.00 76.25 194 ARG A C 1
ATOM 1559 O O . ARG A 1 194 ? 18.461 7.154 -19.230 1.00 76.25 194 ARG A O 1
ATOM 1566 N N . ARG A 1 195 ? 20.415 6.439 -20.071 1.00 76.56 195 ARG A N 1
ATOM 1567 C CA . ARG A 1 195 ? 21.246 7.357 -19.266 1.00 76.56 195 ARG A CA 1
ATOM 1568 C C . ARG A 1 195 ? 20.958 8.822 -19.581 1.00 76.56 195 ARG A C 1
ATOM 1570 O O . ARG A 1 195 ? 20.909 9.635 -18.660 1.00 76.56 195 ARG A O 1
ATOM 1577 N N . ARG A 1 196 ? 20.748 9.157 -20.858 1.00 76.19 196 ARG A N 1
ATOM 1578 C CA . ARG A 1 196 ? 20.364 10.513 -21.285 1.00 76.19 196 ARG A CA 1
ATOM 1579 C C . ARG A 1 196 ? 18.977 10.889 -20.788 1.00 76.19 196 ARG A C 1
ATOM 1581 O O . ARG A 1 196 ? 18.825 11.958 -20.211 1.00 76.19 196 ARG A O 1
ATOM 1588 N N . GLN A 1 197 ? 18.000 9.996 -20.944 1.00 76.44 197 GLN A N 1
ATOM 1589 C CA . GLN A 1 197 ? 16.631 10.213 -20.468 1.00 76.44 197 GLN A CA 1
ATOM 1590 C C . GLN A 1 197 ? 16.556 10.376 -18.940 1.00 76.44 197 GLN A C 1
ATOM 1592 O O . GLN A 1 197 ? 15.757 11.164 -18.445 1.00 76.44 197 GLN A O 1
ATOM 1597 N N . TRP A 1 198 ? 17.416 9.674 -18.195 1.00 77.25 198 TRP A N 1
ATOM 1598 C CA . TRP A 1 198 ? 17.537 9.811 -16.740 1.00 77.25 198 TRP A CA 1
ATOM 1599 C C . TRP A 1 198 ? 18.348 11.045 -16.296 1.00 77.25 198 TRP A C 1
ATOM 1601 O O . TRP A 1 198 ? 18.275 11.445 -15.138 1.00 77.25 198 TRP A O 1
ATOM 1611 N N . GLY A 1 199 ? 19.132 11.663 -17.189 1.00 75.69 199 GLY A N 1
ATOM 1612 C CA . GLY A 1 199 ? 19.958 12.837 -16.875 1.00 75.69 199 GLY A CA 1
ATOM 1613 C C . GLY A 1 199 ? 21.350 12.527 -16.302 1.00 75.69 199 GLY A C 1
ATOM 1614 O O . GLY A 1 199 ? 21.941 13.381 -15.648 1.00 75.69 199 GLY A O 1
ATOM 1615 N N . ILE A 1 200 ? 21.894 11.326 -16.541 1.00 68.38 200 ILE A N 1
ATOM 1616 C CA . ILE A 1 200 ? 23.238 10.917 -16.072 1.00 68.38 200 ILE A CA 1
ATOM 1617 C C . ILE A 1 200 ? 24.357 11.500 -16.960 1.00 68.38 200 ILE A C 1
ATOM 1619 O O . ILE A 1 200 ? 25.483 11.673 -16.502 1.00 68.38 200 ILE A O 1
ATOM 1623 N N . GLU A 1 201 ? 24.067 11.862 -18.214 1.00 57.12 201 GLU A N 1
ATOM 1624 C CA . GLU A 1 201 ? 25.046 12.428 -19.163 1.00 57.12 201 GLU A CA 1
ATOM 1625 C C . GLU A 1 201 ? 25.113 13.972 -19.109 1.00 57.12 201 GLU A C 1
ATOM 1627 O O . GLU A 1 201 ? 25.062 14.649 -20.133 1.00 57.12 201 GLU A O 1
ATOM 1632 N N . GLY A 1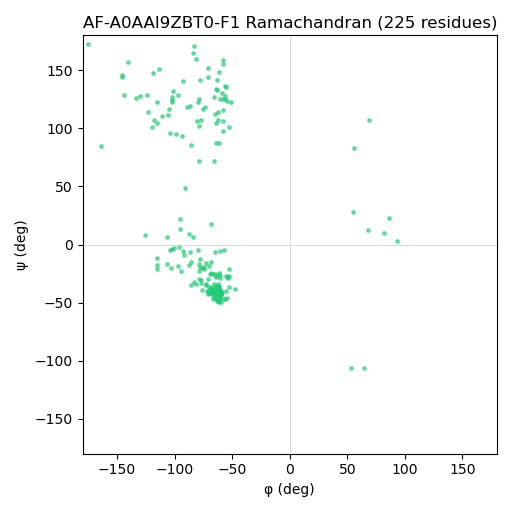 202 ? 25.223 14.545 -17.906 1.00 53.56 202 GLY A N 1
ATOM 1633 C CA . GLY A 1 202 ? 25.736 15.910 -17.719 1.00 53.56 202 GLY A CA 1
ATOM 1634 C C . GLY A 1 202 ? 27.274 15.919 -17.733 1.00 53.56 202 GLY A C 1
ATOM 1635 O O . GLY A 1 202 ? 27.878 14.868 -17.508 1.00 53.56 202 GLY A O 1
ATOM 1636 N N . PRO A 1 203 ? 27.947 17.060 -17.990 1.00 42.88 203 PRO A N 1
ATOM 1637 C CA . PRO A 1 203 ? 29.404 17.106 -17.974 1.00 42.88 203 PRO A CA 1
ATOM 1638 C C . PRO A 1 203 ? 29.888 16.666 -16.592 1.00 42.88 203 PRO A C 1
ATOM 1640 O O . PRO A 1 203 ? 29.625 17.331 -15.591 1.00 42.88 203 PRO A O 1
ATOM 1643 N N . THR A 1 204 ? 30.610 15.549 -16.534 1.00 48.69 204 THR A N 1
ATOM 1644 C CA . THR A 1 204 ? 31.406 15.146 -15.375 1.00 48.69 204 THR A CA 1
ATOM 1645 C C . THR A 1 204 ? 32.548 16.145 -15.199 1.00 48.69 204 THR A C 1
ATOM 1647 O O . THR A 1 204 ? 33.706 15.855 -15.487 1.00 48.69 204 THR A O 1
ATOM 1650 N N . SER A 1 205 ? 32.218 17.357 -14.760 1.00 34.69 205 SER A N 1
ATOM 1651 C CA . SER A 1 205 ? 33.167 18.317 -14.226 1.00 34.69 205 SER A CA 1
ATOM 1652 C C . SER A 1 205 ? 33.183 18.140 -12.717 1.00 34.69 205 SER A C 1
ATOM 1654 O O . SER A 1 205 ? 32.369 18.721 -12.011 1.00 34.69 205 SER A O 1
ATOM 1656 N N . GLY A 1 206 ? 34.122 17.316 -12.255 1.00 37.84 206 GLY A N 1
ATOM 1657 C CA . GLY A 1 206 ? 34.655 17.361 -10.897 1.00 37.84 206 GLY A CA 1
ATOM 1658 C C . GLY A 1 206 ? 33.708 16.937 -9.775 1.00 37.84 206 GLY A C 1
ATOM 1659 O O . GLY A 1 206 ? 32.873 17.704 -9.322 1.00 37.84 206 GLY A O 1
ATOM 1660 N N . SER A 1 207 ? 33.977 15.754 -9.219 1.00 44.25 207 SER A N 1
ATOM 1661 C CA . SER A 1 207 ? 33.686 15.420 -7.819 1.00 44.25 207 SER A CA 1
ATOM 1662 C C . SER A 1 207 ? 32.233 15.601 -7.365 1.00 44.25 207 SER A C 1
ATOM 1664 O O . SER A 1 207 ? 31.877 16.563 -6.691 1.00 44.25 207 SER A O 1
ATOM 1666 N N . ARG A 1 208 ? 31.412 14.592 -7.648 1.00 37.66 208 ARG A N 1
ATOM 1667 C CA . ARG A 1 208 ? 30.441 14.051 -6.686 1.00 37.66 208 ARG A CA 1
ATOM 1668 C C . ARG A 1 208 ? 29.998 12.693 -7.208 1.00 37.66 208 ARG A C 1
ATOM 1670 O O . ARG A 1 208 ? 29.007 12.566 -7.917 1.00 37.66 208 ARG A O 1
ATOM 1677 N N . ALA A 1 209 ? 30.790 11.672 -6.878 1.00 37.66 209 ALA A N 1
ATOM 1678 C CA . ALA A 1 209 ? 30.264 10.318 -6.832 1.00 37.66 209 ALA A CA 1
ATOM 1679 C C . ALA A 1 209 ? 29.000 10.375 -5.964 1.00 37.66 209 ALA A C 1
ATOM 1681 O O . ALA A 1 209 ? 29.044 10.903 -4.851 1.00 37.66 209 ALA A O 1
ATOM 1682 N N . PHE A 1 210 ? 27.877 9.949 -6.534 1.00 41.53 210 PHE A N 1
ATOM 1683 C CA . PHE A 1 210 ? 26.574 9.900 -5.885 1.00 41.53 210 PHE A CA 1
ATOM 1684 C C . PHE A 1 210 ? 26.741 9.122 -4.568 1.00 41.53 210 PHE A C 1
ATOM 1686 O O . PHE A 1 210 ? 26.912 7.906 -4.577 1.00 41.53 210 PHE A O 1
ATOM 1693 N N . ARG A 1 211 ? 26.827 9.836 -3.439 1.00 34.00 211 ARG A N 1
ATOM 1694 C CA . ARG A 1 211 ? 27.006 9.236 -2.114 1.00 34.00 211 ARG A CA 1
ATOM 1695 C C . ARG A 1 211 ? 25.656 8.675 -1.686 1.00 34.00 211 ARG A C 1
ATOM 1697 O O . ARG A 1 211 ? 24.763 9.425 -1.309 1.00 34.00 211 ARG A O 1
ATOM 1704 N N . GLU A 1 212 ? 25.546 7.354 -1.706 1.00 38.38 212 GLU A N 1
ATOM 1705 C CA . GLU A 1 212 ? 24.462 6.556 -1.109 1.00 38.38 212 GLU A CA 1
ATOM 1706 C C . GLU A 1 212 ? 24.337 6.746 0.423 1.00 38.38 212 GLU A C 1
ATOM 1708 O O . GLU A 1 212 ? 23.411 6.253 1.057 1.00 38.38 212 GLU A O 1
ATOM 1713 N N . GLU A 1 213 ? 25.262 7.492 1.030 1.00 36.78 213 GLU A N 1
ATOM 1714 C CA . GLU A 1 213 ? 25.428 7.658 2.477 1.00 36.78 213 GLU A CA 1
ATOM 1715 C C . GLU A 1 213 ? 24.360 8.557 3.134 1.00 36.78 213 GLU A C 1
ATOM 1717 O O . GLU A 1 213 ? 24.096 8.432 4.325 1.00 36.78 213 GLU A O 1
ATOM 1722 N N . VAL A 1 214 ? 23.676 9.418 2.368 1.00 37.62 214 VAL A N 1
ATOM 1723 C CA . VAL A 1 214 ? 22.735 10.414 2.930 1.00 37.62 214 VAL A CA 1
ATOM 1724 C C . VAL A 1 214 ? 21.407 9.796 3.393 1.00 37.62 214 VAL A C 1
ATOM 1726 O O . VAL A 1 214 ? 20.715 10.381 4.216 1.00 37.62 214 VAL A O 1
ATOM 1729 N N . VAL A 1 215 ? 21.043 8.599 2.922 1.00 39.78 215 VAL A N 1
ATOM 1730 C CA . VAL A 1 215 ? 19.784 7.943 3.337 1.00 39.78 215 VAL A CA 1
ATOM 1731 C C . VAL A 1 215 ? 19.952 7.131 4.632 1.00 39.78 215 VAL A C 1
ATOM 1733 O O . VAL A 1 215 ? 18.959 6.804 5.275 1.00 39.78 215 VAL A O 1
ATOM 1736 N N . ARG A 1 216 ? 21.189 6.831 5.064 1.00 38.03 216 ARG A N 1
ATOM 1737 C CA . ARG A 1 216 ? 21.444 6.074 6.307 1.00 38.03 216 ARG A CA 1
ATOM 1738 C C . ARG A 1 216 ? 21.699 6.935 7.539 1.00 38.03 216 ARG A C 1
ATOM 1740 O O . ARG A 1 216 ? 21.471 6.452 8.644 1.00 38.03 216 ARG A O 1
ATOM 1747 N N . GLU A 1 217 ? 22.121 8.184 7.382 1.00 32.72 217 GLU A N 1
ATOM 1748 C CA . GLU A 1 217 ? 22.332 9.080 8.519 1.00 32.72 217 GLU A CA 1
ATOM 1749 C C . GLU A 1 217 ? 21.134 10.018 8.697 1.00 32.72 217 GLU A C 1
ATOM 1751 O O . GLU A 1 217 ? 21.028 11.077 8.081 1.00 32.72 217 GLU A O 1
ATOM 1756 N N . GLY A 1 218 ? 20.209 9.615 9.575 1.00 31.47 218 GLY A N 1
ATOM 1757 C CA . GLY A 1 218 ? 19.303 10.559 10.228 1.00 31.47 218 GLY A CA 1
ATOM 1758 C C . GLY A 1 218 ? 20.106 11.625 10.994 1.00 31.47 218 GLY A C 1
ATOM 1759 O O . GLY A 1 218 ? 21.256 11.376 11.360 1.00 31.47 218 GLY A O 1
ATOM 1760 N N . PRO A 1 219 ? 19.541 12.821 11.231 1.00 36.16 219 PRO A N 1
ATOM 1761 C CA . PRO A 1 219 ? 20.302 13.975 11.692 1.00 36.16 219 PRO A CA 1
ATOM 1762 C C . PRO A 1 219 ? 20.890 13.720 13.085 1.00 36.16 219 PRO A C 1
ATOM 1764 O O . PRO A 1 219 ? 20.188 13.782 14.094 1.00 36.16 219 PRO A O 1
ATOM 1767 N N . ALA A 1 220 ? 22.196 13.457 13.141 1.00 34.72 220 ALA A N 1
ATOM 1768 C CA . ALA A 1 220 ? 22.969 13.581 14.364 1.00 34.72 220 ALA A CA 1
ATOM 1769 C C . ALA A 1 220 ? 22.967 15.064 14.752 1.00 34.72 220 ALA A C 1
ATOM 1771 O O . ALA A 1 220 ? 23.491 15.912 14.029 1.00 34.72 220 ALA A O 1
ATOM 1772 N N . GLY A 1 221 ? 22.296 15.372 15.862 1.00 38.03 221 GLY A N 1
ATOM 1773 C CA . GLY A 1 221 ? 22.210 16.716 16.409 1.00 38.03 221 GLY A CA 1
ATOM 1774 C C . GLY A 1 221 ? 23.598 17.305 16.624 1.00 38.03 221 GLY A C 1
ATOM 1775 O O . GLY A 1 221 ? 24.430 16.735 17.328 1.00 38.03 221 GLY A O 1
ATOM 1776 N N . THR A 1 222 ? 23.820 18.460 16.008 1.00 36.22 222 THR A N 1
ATOM 1777 C CA . THR A 1 222 ? 24.944 19.349 16.261 1.00 36.22 222 THR A CA 1
ATOM 1778 C C . THR A 1 222 ? 24.929 19.732 17.740 1.00 36.22 222 THR A C 1
ATOM 1780 O O . THR A 1 222 ? 24.064 20.482 18.189 1.00 36.22 222 THR A O 1
ATOM 1783 N N . GLY A 1 223 ? 25.851 19.165 18.514 1.00 38.78 223 GLY A N 1
ATOM 1784 C CA . GLY A 1 223 ? 26.227 19.706 19.809 1.00 38.78 223 GLY A CA 1
ATOM 1785 C C . GLY A 1 223 ? 27.176 20.872 19.576 1.00 38.78 223 GLY A C 1
ATOM 1786 O O . GLY A 1 223 ? 28.349 20.645 19.292 1.00 38.78 223 GLY A O 1
ATOM 1787 N N . ASP A 1 224 ? 26.661 22.094 19.680 1.00 36.72 224 ASP A N 1
ATOM 1788 C CA . ASP A 1 224 ? 27.489 23.271 19.932 1.00 36.72 224 ASP A CA 1
ATOM 1789 C C . ASP A 1 224 ? 27.800 23.318 21.432 1.00 36.72 224 ASP A C 1
ATOM 1791 O O . ASP A 1 224 ? 26.902 23.266 22.278 1.00 36.72 224 ASP A O 1
ATOM 1795 N N . GLY A 1 225 ? 29.095 23.325 21.743 1.00 39.00 225 GLY A N 1
ATOM 1796 C CA . GLY A 1 225 ? 29.618 23.473 23.093 1.00 39.00 225 GLY A CA 1
ATOM 1797 C C . GLY A 1 225 ? 29.708 24.931 23.528 1.00 39.00 225 GLY A C 1
ATOM 1798 O O . GLY A 1 225 ? 29.580 25.843 22.718 1.00 39.00 225 GLY A O 1
ATOM 1799 N N . ASP A 1 226 ? 30.003 25.125 24.809 1.00 38.19 226 ASP A N 1
ATOM 1800 C CA . ASP A 1 226 ? 30.671 26.335 25.273 1.00 38.19 226 ASP A CA 1
ATOM 1801 C C . ASP A 1 226 ? 31.628 25.950 26.405 1.00 38.19 226 ASP A C 1
ATOM 1803 O O . ASP A 1 226 ? 31.267 25.220 27.336 1.00 38.19 226 ASP A O 1
ATOM 1807 N N . GLY A 1 227 ? 32.870 26.394 26.252 1.00 37.12 227 GLY A N 1
ATOM 1808 C CA . GLY A 1 227 ? 33.932 26.412 27.248 1.00 37.12 227 GLY A CA 1
ATOM 1809 C C . GLY A 1 227 ? 34.494 27.820 27.328 1.00 37.12 227 GLY A C 1
ATOM 1810 O O . GLY A 1 227 ? 34.336 28.567 26.338 1.00 37.12 227 GLY A O 1
#

pLDDT: mean 70.68, std 16.1, range [31.47, 92.06]

Organism: NCBI:txid359342

Sequence (227 aa):
MLVVYKVYTQRQYDVARQAATTDEGAADDGIESLFVYVRRMVQRFMTRTPGAPQAEPTPMDWILETRTYGMHIQYNTPADGVIDWVGDRISYRRVRFTMDQLSDMLHGVVDEARLLLAQLTMVTGGDEQGDAVSDSSQARSCLDEALPRIHWPSIEDDHSETREGYSFLYDDRNAWLREGDGWVFRRIVGSQPRRRQWGIEGPTSGSRAFREEVVREGPAGTGDGDG

Nearest PDB structures (foldseek):
  3rkl-assembly1_B  TM=3.313E-01  e=1.872E+00  Sulfolobus turreted icosahedral virus 1
  9c0j-assembly1_A  TM=1.897E-01  e=5.056E+00  Klebsiella pneumoniae

Foldseek 3Di:
DVLLVVLVVVQVVQLVVQVVPDPNVCSVVPGDDSVLSSQQSCCVPVAPDPDDSPDDQDVVSVVVVVVVVVVCCVVPPPDPPQWDDDPQWTDGDPDIDGPVRVVVVVVVVVLVVLVVVCVVLVQPVADPDDDPCPDSVVVVVSSVVRDDDDPVVQQDDDPVDPDDPDDSCPDPSNVVCVVVVCVSVCVCVVGPRSVVVVPVPDPPDDDDDPDPPPVVDDDPDDDDDDD

Radius of gyration: 30.76 Å; Cα contacts (8 Å, |Δi|>4): 107; chains: 1; bounding box: 63×44×94 Å

Secondary structure (DSSP, 8-state):
-HHHHHHHHHHHHHHHHHHTTS-TTTTTTTSPPHHHHHHHHHHHHT----S-TTPPPPHHHHHHHHHHHHHHHHHHS--TTSEEEETTEEEETTEEEEHHHHHHHHHHHHHHHHHHHHHHTTSSS----------HHHHHHHHHHHSPPP-GGG----TT---TT--GGG-GGGGGGGGGTTHHHHHHHH-HHHHHHHT--S---S-----GGGGT-----------

Solvent-accessible surface area (backbone atoms only — not comparable to full-atom values): 14403 Å² total; per-residue (Å²): 124,66,66,64,54,54,40,52,55,50,48,52,50,53,50,57,55,39,46,75,75,38,67,76,86,61,35,67,83,75,54,82,53,71,66,58,52,44,51,32,49,44,44,72,74,73,43,89,68,89,65,61,80,78,61,71,84,46,76,64,55,53,52,54,51,52,51,52,51,52,51,48,46,65,74,70,45,87,56,92,79,47,67,47,76,58,94,61,36,42,32,48,87,92,48,72,44,41,59,65,55,50,50,51,50,51,49,49,53,51,52,51,51,50,51,51,50,32,58,75,58,49,67,80,69,64,68,95,67,90,66,80,72,83,44,70,68,60,48,48,53,55,46,68,72,70,45,85,85,76,64,69,91,69,63,65,70,70,86,83,68,79,60,89,89,71,52,50,77,74,37,76,88,29,51,77,55,62,76,53,64,60,46,60,57,53,56,33,73,72,32,72,65,38,25,51,77,73,60,70,75,57,86,89,73,73,91,74,77,84,68,78,62,69,83,74,58,72,87,77,77,84,80,82,82,87,132